Protein AF-B5T1M1-F1 (afdb_monomer_lite)

Sequence (189 aa):
TGLGPEKTSFFQALGITTKISRGTIEILSDVGLIKTGDKVGASEATLLNMLNISPFSYGLIIQQVYDNGSVYSPEVLDITEAALQARFLEGVRNIASVCLEIGYPTLASVPHSIINGYKRVLAVAVETDYSFPLADKVKEFLADPSAFAAAAAPVAAAETAAAPAAKEEVKEESEESDDDIGFGLFDGD

InterPro domains:
  IPR040637 Large ribosomal subunit protein uL10-like, insertion domain [PF17777] (2-53)
  IPR043164 Large ribosomal subunit protein uL10-like, insertion domain superfamily [G3DSA:3.90.105.20] (1-57)
  IPR050323 Universal ribosomal protein uL10 [PTHR45699] (1-187)

Structure (mmCIF, N/CA/C/O backbone):
data_AF-B5T1M1-F1
#
_entry.id   AF-B5T1M1-F1
#
loop_
_atom_site.group_PDB
_atom_site.id
_atom_site.type_symbol
_atom_site.label_atom_id
_atom_site.label_alt_id
_atom_site.label_comp_id
_atom_site.label_asym_id
_atom_site.label_entity_id
_atom_site.label_seq_id
_atom_site.pdbx_PDB_ins_code
_atom_site.Cartn_x
_atom_site.Cartn_y
_atom_site.Cartn_z
_atom_site.occupancy
_atom_site.B_iso_or_equiv
_atom_site.auth_seq_id
_atom_site.auth_comp_id
_atom_site.auth_asym_id
_atom_site.auth_atom_id
_atom_site.pdbx_PDB_model_num
ATOM 1 N N . THR A 1 1 ? -3.291 3.635 35.224 1.00 68.94 1 THR A N 1
ATOM 2 C CA . THR A 1 1 ? -4.767 3.577 35.117 1.00 68.94 1 THR A CA 1
ATOM 3 C C . THR A 1 1 ? -5.475 4.586 36.017 1.00 68.94 1 THR A C 1
ATOM 5 O O . THR A 1 1 ? -6.628 4.878 35.751 1.00 68.94 1 THR A O 1
ATOM 8 N N . GLY A 1 2 ? -4.839 5.120 37.076 1.00 76.69 2 GLY A N 1
ATOM 9 C CA . GLY A 1 2 ? -5.469 6.106 37.975 1.00 76.69 2 GLY A CA 1
ATOM 10 C C . GLY A 1 2 ? -6.586 5.538 38.862 1.00 76.69 2 GLY A C 1
ATOM 11 O O . GLY A 1 2 ? -7.167 6.266 39.659 1.00 76.69 2 GLY A O 1
ATOM 12 N N . LEU A 1 3 ? -6.869 4.238 38.743 1.00 82.25 3 LEU A N 1
ATOM 13 C CA . LEU A 1 3 ? -7.879 3.533 39.519 1.00 82.25 3 LEU A CA 1
ATOM 14 C C . LEU A 1 3 ? -7.290 3.070 40.856 1.00 82.25 3 LEU A C 1
ATOM 16 O O . LEU A 1 3 ? -6.131 2.643 40.926 1.00 82.25 3 LEU A O 1
ATOM 20 N N . GLY A 1 4 ? -8.109 3.152 41.907 1.00 82.50 4 GLY A N 1
ATOM 21 C CA . GLY A 1 4 ? -7.779 2.651 43.240 1.00 82.50 4 GLY A CA 1
ATOM 22 C C . GLY A 1 4 ? -7.706 1.115 43.303 1.00 82.50 4 GLY A C 1
ATOM 23 O O . GLY A 1 4 ? -8.157 0.427 42.384 1.00 82.50 4 GLY A O 1
ATOM 24 N N . PRO A 1 5 ? -7.164 0.547 44.394 1.00 80.94 5 PRO A N 1
ATOM 25 C CA . PRO A 1 5 ? -6.836 -0.880 44.500 1.00 80.94 5 PRO A CA 1
ATOM 26 C C . PRO A 1 5 ? -8.054 -1.822 44.554 1.00 80.94 5 PRO A C 1
ATOM 28 O O . PRO A 1 5 ? -7.901 -3.029 44.357 1.00 80.94 5 PRO A O 1
ATOM 31 N N . GLU A 1 6 ? -9.259 -1.288 44.773 1.00 82.00 6 GLU A N 1
ATOM 32 C CA . GLU A 1 6 ? -10.511 -2.043 44.943 1.00 82.00 6 GLU A CA 1
ATOM 33 C C . GLU A 1 6 ? -10.880 -2.916 43.737 1.00 82.00 6 GLU A C 1
ATOM 35 O O . GLU A 1 6 ? -11.542 -3.939 43.891 1.00 82.00 6 GLU A O 1
ATOM 40 N N . LYS A 1 7 ? -10.440 -2.537 42.531 1.00 78.69 7 LYS A N 1
ATOM 41 C CA . LYS A 1 7 ? -10.814 -3.212 41.277 1.00 78.69 7 LYS A CA 1
ATOM 42 C C . LYS A 1 7 ? -9.690 -4.048 40.659 1.00 78.69 7 LYS A C 1
ATOM 44 O O . LYS A 1 7 ? -9.789 -4.440 39.501 1.00 78.69 7 LYS A O 1
ATOM 49 N N . THR A 1 8 ? -8.627 -4.352 41.406 1.00 83.19 8 THR A N 1
ATOM 50 C CA . THR A 1 8 ? -7.491 -5.164 40.912 1.00 83.19 8 THR A CA 1
ATOM 51 C C . THR A 1 8 ? -7.884 -6.581 40.492 1.00 83.19 8 THR A C 1
ATOM 53 O O . THR A 1 8 ? -7.343 -7.100 39.517 1.00 83.19 8 THR A O 1
ATOM 56 N N . SER A 1 9 ? -8.878 -7.178 41.155 1.00 83.81 9 SER A N 1
ATOM 57 C CA . SER A 1 9 ? -9.432 -8.493 40.801 1.00 83.81 9 SER A CA 1
ATOM 58 C C . SER A 1 9 ? -10.024 -8.534 39.387 1.00 83.81 9 SER A C 1
ATOM 60 O O . SER A 1 9 ? -9.985 -9.573 38.733 1.00 83.81 9 SER A O 1
ATOM 62 N N . PHE A 1 10 ? -10.518 -7.400 38.880 1.00 82.06 10 PHE A N 1
ATOM 63 C CA . PHE A 1 10 ? -11.114 -7.296 37.548 1.00 82.06 10 PHE A CA 1
ATOM 64 C C . PHE A 1 10 ? -10.068 -7.391 36.429 1.00 82.06 10 PHE A C 1
ATOM 66 O O . PHE A 1 10 ? -10.294 -8.055 35.422 1.00 82.06 10 PHE A O 1
ATOM 73 N N . PHE A 1 11 ? -8.893 -6.789 36.635 1.00 85.94 11 PHE A N 1
ATOM 74 C CA . PHE A 1 11 ? -7.767 -6.883 35.699 1.00 85.94 11 PHE A CA 1
ATOM 75 C C . PHE A 1 11 ? -7.167 -8.296 35.680 1.00 85.94 11 PHE A C 1
ATOM 77 O O . PHE A 1 11 ? -6.840 -8.816 34.615 1.00 85.94 11 PHE A O 1
ATOM 84 N N . GLN A 1 12 ? -7.097 -8.949 36.844 1.00 84.19 12 GLN A N 1
ATOM 85 C CA . GLN A 1 12 ? -6.616 -10.329 36.962 1.00 84.19 12 GLN A CA 1
ATOM 86 C C . GLN A 1 12 ? -7.565 -11.341 36.306 1.00 84.19 12 GLN A C 1
ATOM 88 O O . GLN A 1 12 ? -7.097 -12.274 35.659 1.00 84.19 12 GLN A O 1
ATOM 93 N N . ALA A 1 13 ? -8.884 -11.142 36.418 1.00 83.50 13 ALA A N 1
ATOM 94 C CA . ALA A 1 13 ? -9.885 -12.000 35.775 1.00 83.50 13 ALA A CA 1
ATOM 95 C C . ALA A 1 13 ? -9.786 -11.994 34.238 1.00 83.50 13 ALA A C 1
ATOM 97 O O . ALA A 1 13 ? -10.149 -12.975 33.596 1.00 83.50 13 ALA A O 1
ATOM 98 N N . LEU A 1 14 ? -9.268 -10.907 33.661 1.00 82.56 14 LEU A N 1
ATOM 99 C CA . LEU A 1 14 ? -9.027 -10.746 32.226 1.00 82.56 14 LEU A CA 1
ATOM 100 C C . LEU A 1 14 ? -7.595 -11.132 31.811 1.00 82.56 14 LEU A C 1
ATOM 102 O O . LEU A 1 14 ? -7.193 -10.888 30.679 1.00 82.56 14 LEU A O 1
ATOM 106 N N . GLY A 1 15 ? -6.806 -11.718 32.720 1.00 83.06 15 GLY A N 1
ATOM 107 C CA . GLY A 1 15 ? -5.438 -12.157 32.434 1.00 83.06 15 GLY A CA 1
ATOM 108 C C . GLY A 1 15 ? -4.423 -11.019 32.269 1.00 83.06 15 GLY A C 1
ATOM 109 O O . GLY A 1 15 ? -3.317 -11.259 31.789 1.00 83.06 15 GLY A O 1
ATOM 110 N N . ILE A 1 16 ? -4.762 -9.789 32.671 1.00 87.25 16 ILE A N 1
ATOM 111 C CA . ILE A 1 16 ? -3.865 -8.633 32.585 1.00 87.25 16 ILE A CA 1
ATOM 112 C C . ILE A 1 16 ? -2.985 -8.596 33.836 1.00 87.25 16 ILE A C 1
ATOM 114 O O . ILE A 1 16 ? -3.468 -8.462 34.963 1.00 87.25 16 ILE A O 1
ATOM 118 N N . THR A 1 17 ? -1.669 -8.675 33.655 1.00 87.50 17 THR A N 1
ATOM 119 C CA . THR A 1 17 ? -0.710 -8.589 34.761 1.00 87.50 17 THR A CA 1
ATOM 120 C C . THR A 1 17 ? -0.573 -7.149 35.253 1.00 87.50 17 THR A C 1
ATOM 122 O O . THR A 1 17 ? 0.064 -6.307 34.615 1.00 87.50 17 THR A O 1
ATOM 125 N N . THR A 1 18 ? -1.156 -6.865 36.418 1.00 87.38 18 THR A N 1
ATOM 126 C CA . THR A 1 18 ? -1.113 -5.545 37.064 1.00 87.38 18 THR A CA 1
ATOM 127 C C . THR A 1 18 ? -0.411 -5.587 38.417 1.00 87.38 18 THR A C 1
ATOM 129 O O . THR A 1 18 ? -0.552 -6.562 39.156 1.00 87.38 18 THR A O 1
ATOM 132 N N . LYS A 1 19 ? 0.274 -4.503 38.788 1.00 87.56 19 LYS A N 1
ATOM 133 C CA . LYS A 1 19 ? 0.890 -4.304 40.106 1.00 87.56 19 LYS A CA 1
ATOM 134 C C . LYS A 1 19 ? 0.354 -3.025 40.747 1.00 87.56 19 LYS A C 1
ATOM 136 O O . LYS A 1 19 ? 0.122 -2.031 40.066 1.00 87.56 19 LYS A O 1
ATOM 141 N N . ILE A 1 20 ? 0.149 -3.048 42.064 1.00 87.62 20 ILE A N 1
ATOM 142 C CA . ILE A 1 20 ? -0.217 -1.845 42.818 1.00 87.62 20 ILE A CA 1
ATOM 143 C C . ILE A 1 20 ? 1.068 -1.083 43.140 1.00 87.62 20 ILE A C 1
ATOM 145 O O . ILE A 1 20 ? 1.908 -1.569 43.901 1.00 87.62 20 ILE A O 1
ATOM 149 N N . SER A 1 21 ? 1.193 0.121 42.593 1.00 86.25 21 SER A N 1
ATOM 150 C CA . SER A 1 21 ? 2.286 1.049 42.875 1.00 86.25 21 SER A CA 1
ATOM 151 C C . SER A 1 21 ? 1.699 2.327 43.459 1.00 86.25 21 SER A C 1
ATOM 153 O O . SER A 1 21 ? 0.790 2.930 42.887 1.00 86.25 21 SER A O 1
ATOM 155 N N . ARG A 1 22 ? 2.201 2.743 44.629 1.00 84.81 22 ARG A N 1
ATOM 156 C CA . ARG A 1 22 ? 1.822 4.010 45.291 1.00 84.81 22 ARG A CA 1
ATOM 157 C C . ARG A 1 22 ? 0.299 4.229 45.413 1.00 84.81 22 ARG A C 1
ATOM 159 O O . ARG A 1 22 ? -0.181 5.346 45.273 1.00 84.81 22 ARG A O 1
ATOM 166 N N . GLY A 1 23 ? -0.463 3.161 45.660 1.00 84.25 23 GLY A N 1
ATOM 167 C CA . GLY A 1 23 ? -1.922 3.225 45.830 1.00 84.25 23 GLY A CA 1
ATOM 168 C C . GLY A 1 23 ? -2.740 3.266 44.532 1.00 84.25 23 GLY A C 1
ATOM 169 O O . GLY A 1 23 ? -3.961 3.364 44.603 1.00 84.25 23 GLY A O 1
ATOM 170 N N . THR A 1 24 ? -2.103 3.138 43.364 1.00 84.88 24 THR A N 1
ATOM 171 C CA . THR A 1 24 ? -2.774 3.067 42.054 1.00 84.88 24 THR A CA 1
ATOM 172 C C . THR A 1 24 ? -2.397 1.795 41.295 1.00 84.88 24 THR A C 1
ATOM 174 O O . THR A 1 24 ? -1.347 1.200 41.543 1.00 8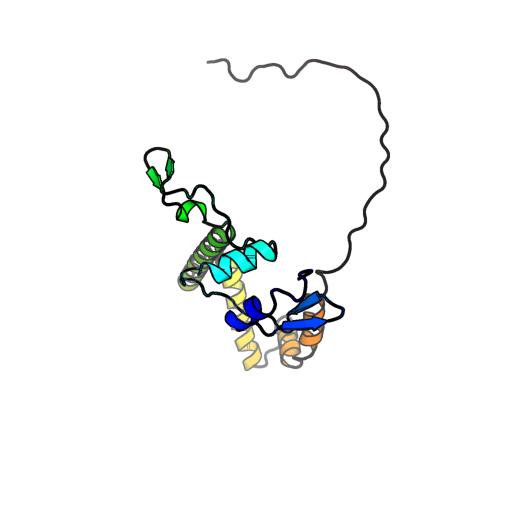4.88 24 THR A O 1
ATOM 177 N N . ILE A 1 25 ? -3.266 1.351 40.383 1.00 86.62 25 ILE A N 1
ATOM 178 C CA . ILE A 1 25 ? -3.020 0.155 39.563 1.00 86.62 25 ILE A CA 1
ATOM 179 C C . ILE A 1 25 ? -2.155 0.518 38.342 1.00 86.62 25 ILE A C 1
ATOM 181 O O . ILE A 1 25 ? -2.554 1.327 37.493 1.00 86.62 25 ILE A O 1
ATOM 185 N N . GLU A 1 26 ? -1.000 -0.128 38.213 1.00 86.50 26 GLU A N 1
ATOM 186 C CA . GLU A 1 26 ? -0.114 -0.050 37.049 1.00 86.50 26 GLU A CA 1
ATOM 187 C C . GLU A 1 26 ? -0.145 -1.368 36.264 1.00 86.50 26 GLU A C 1
ATOM 189 O O . GLU A 1 26 ? -0.104 -2.457 36.841 1.00 86.50 26 GLU A O 1
ATOM 194 N N . ILE A 1 27 ? -0.242 -1.268 34.937 1.00 87.12 27 ILE A N 1
ATOM 195 C CA . ILE A 1 27 ? -0.166 -2.412 34.019 1.00 87.12 27 ILE A CA 1
ATOM 196 C C . ILE A 1 27 ? 1.319 -2.651 33.724 1.00 87.12 27 ILE A C 1
ATOM 198 O O . ILE A 1 27 ? 2.029 -1.705 33.397 1.00 87.12 27 ILE A O 1
ATOM 202 N N . LEU A 1 28 ? 1.796 -3.889 33.892 1.00 87.50 28 LEU A N 1
ATOM 203 C CA . LEU A 1 28 ? 3.225 -4.220 33.775 1.00 87.50 28 LEU A CA 1
ATOM 204 C C . LEU A 1 28 ? 3.689 -4.409 32.326 1.00 87.50 28 LEU A C 1
ATOM 206 O O . LEU A 1 28 ? 4.849 -4.151 32.019 1.00 87.50 28 LEU A O 1
ATOM 210 N N . SER A 1 29 ? 2.803 -4.896 31.462 1.00 86.69 29 SER A N 1
ATOM 211 C CA . SER A 1 29 ? 3.102 -5.218 30.068 1.00 86.69 29 SER A CA 1
ATOM 212 C C . SER A 1 29 ? 1.874 -5.015 29.195 1.00 86.69 29 SER A C 1
ATOM 214 O O . SER A 1 29 ? 0.747 -5.220 29.654 1.00 86.69 29 SER A O 1
ATOM 216 N N . ASP A 1 30 ? 2.100 -4.686 27.928 1.00 86.81 30 ASP A N 1
ATOM 217 C CA . ASP A 1 30 ? 1.035 -4.573 26.937 1.00 86.81 30 ASP A CA 1
ATOM 218 C C . ASP A 1 30 ? 0.437 -5.952 26.630 1.00 86.81 30 ASP A C 1
ATOM 220 O O . ASP A 1 30 ? 1.155 -6.927 26.399 1.00 86.81 30 ASP A O 1
ATOM 224 N N . VAL A 1 31 ? -0.895 -6.036 26.642 1.00 84.31 31 VAL A N 1
ATOM 225 C CA . VAL A 1 31 ? -1.649 -7.267 26.376 1.00 84.31 31 VAL A CA 1
ATOM 226 C C . VAL A 1 31 ? -2.731 -6.971 25.343 1.00 84.31 31 VAL A C 1
ATOM 228 O O . VAL A 1 31 ? -3.517 -6.037 25.504 1.00 84.31 31 VAL A O 1
ATOM 231 N N . GLY A 1 32 ? -2.792 -7.784 24.287 1.00 86.00 32 GLY A N 1
ATOM 232 C CA . GLY A 1 32 ? -3.888 -7.745 23.322 1.00 86.00 32 GLY A CA 1
ATOM 233 C C . GLY A 1 32 ? -5.157 -8.335 23.933 1.00 86.00 32 GLY A C 1
ATOM 234 O O . GLY A 1 32 ? -5.234 -9.547 24.109 1.00 86.00 32 GLY A O 1
ATOM 235 N N . LEU A 1 33 ? -6.128 -7.476 24.259 1.00 82.62 33 LEU A N 1
ATOM 236 C CA . LEU A 1 33 ? -7.395 -7.866 24.893 1.00 82.62 33 LEU A CA 1
ATOM 237 C C . LEU A 1 33 ? -8.274 -8.741 23.989 1.00 82.62 33 LEU A C 1
ATOM 239 O O . LEU A 1 33 ? -8.805 -9.745 24.443 1.00 82.62 33 LEU A O 1
ATOM 243 N N . ILE A 1 34 ? -8.413 -8.362 22.717 1.00 86.31 34 ILE A N 1
ATOM 244 C CA . ILE A 1 34 ? -9.249 -9.051 21.724 1.00 86.31 34 ILE A CA 1
ATOM 245 C C . ILE A 1 34 ? -8.546 -9.068 20.367 1.00 86.31 34 ILE A C 1
ATOM 247 O O . ILE A 1 34 ? -7.743 -8.177 20.068 1.00 86.31 34 ILE A O 1
ATOM 251 N N . LYS A 1 35 ? -8.852 -10.066 19.532 1.00 88.00 35 LYS A N 1
ATOM 252 C CA . LYS A 1 35 ? -8.408 -10.115 18.133 1.00 88.00 35 LYS A CA 1
ATOM 253 C C . LYS A 1 35 ? -9.526 -9.674 17.196 1.00 88.00 35 LYS A C 1
ATOM 255 O O . LYS A 1 35 ? -10.702 -9.638 17.555 1.00 88.00 35 LYS A O 1
ATOM 260 N N . THR A 1 36 ? -9.152 -9.345 15.966 1.00 87.25 36 THR A N 1
ATOM 261 C CA . THR A 1 36 ? -10.112 -9.047 14.905 1.00 87.25 36 THR A CA 1
ATOM 262 C C . THR A 1 36 ? -11.019 -10.256 14.658 1.00 87.25 36 THR A C 1
ATOM 264 O O . THR A 1 36 ? -10.547 -11.343 14.337 1.00 87.25 36 THR A O 1
ATOM 267 N N . GLY A 1 37 ? -12.330 -10.061 14.820 1.00 86.81 37 GLY A N 1
ATOM 268 C CA . GLY A 1 37 ? -13.352 -11.100 14.636 1.00 86.81 37 GLY A CA 1
ATOM 269 C C . GLY A 1 37 ? -13.892 -11.719 15.930 1.00 86.81 37 GLY A C 1
ATOM 270 O O . GLY A 1 37 ? -14.947 -12.354 15.890 1.00 86.81 37 GLY A O 1
ATOM 271 N N . ASP A 1 38 ? -13.243 -11.487 17.073 1.00 88.50 38 ASP A N 1
ATOM 272 C CA . ASP A 1 38 ? -13.750 -11.948 18.365 1.00 88.50 38 ASP A CA 1
ATOM 273 C C . ASP A 1 38 ? -14.872 -11.032 18.876 1.00 88.50 38 ASP A C 1
ATOM 275 O O . ASP A 1 38 ? -14.858 -9.811 18.693 1.00 88.50 38 ASP A O 1
ATOM 279 N N . LYS A 1 39 ? -15.879 -11.626 19.526 1.00 87.94 39 LYS A N 1
ATOM 280 C CA . LYS A 1 39 ? -16.979 -10.867 20.133 1.00 87.94 39 LYS A CA 1
ATOM 281 C C . LYS A 1 39 ? -16.509 -10.242 21.440 1.00 87.94 39 LYS A C 1
ATOM 283 O O . LYS A 1 39 ? -16.032 -10.952 22.317 1.00 87.94 39 LYS A O 1
ATOM 288 N N . VAL A 1 40 ? -16.730 -8.939 21.583 1.00 88.94 40 VAL A N 1
ATOM 289 C CA . VAL A 1 40 ? -16.347 -8.189 22.785 1.00 88.94 40 VAL A CA 1
ATOM 290 C C . VAL A 1 40 ? -17.188 -8.633 23.984 1.00 88.94 40 VAL A C 1
ATOM 292 O O . VAL A 1 40 ? -18.421 -8.567 23.946 1.00 88.94 40 VAL A O 1
ATOM 295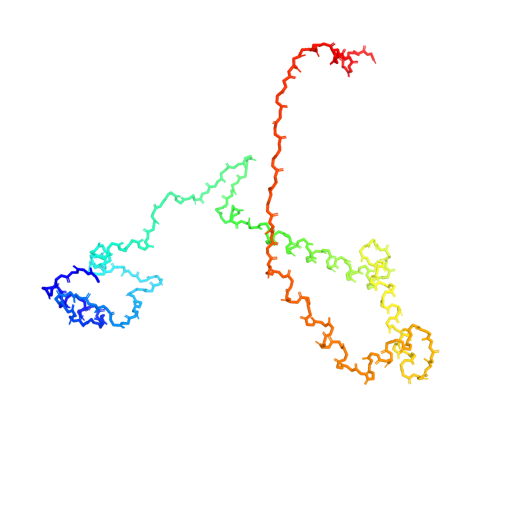 N N . GLY A 1 41 ? -16.526 -9.067 25.058 1.00 88.88 41 GLY A N 1
ATOM 296 C CA . GLY A 1 41 ? -17.175 -9.397 26.323 1.00 88.88 41 GLY A CA 1
ATOM 297 C C . GLY A 1 41 ? -17.609 -8.151 27.105 1.00 88.88 41 GLY A C 1
ATOM 298 O O . GLY A 1 41 ? -17.003 -7.083 27.015 1.00 88.88 41 GLY A O 1
ATOM 299 N N . ALA A 1 42 ? -18.642 -8.277 27.945 1.00 88.56 42 ALA A N 1
ATOM 300 C CA . ALA A 1 42 ? -19.115 -7.166 28.782 1.00 88.56 42 ALA A CA 1
ATOM 301 C C . ALA A 1 42 ? -18.042 -6.659 29.772 1.00 88.56 42 ALA A C 1
ATOM 303 O O . ALA A 1 42 ? -17.972 -5.463 30.062 1.00 88.56 42 ALA A O 1
ATOM 304 N N . SER A 1 43 ? -17.185 -7.553 30.277 1.00 86.94 43 SER A N 1
ATOM 305 C CA . SER A 1 43 ? -16.072 -7.224 31.176 1.00 86.94 43 SER A CA 1
ATOM 306 C C . SER A 1 43 ? -14.950 -6.445 30.478 1.00 86.94 43 SER A C 1
ATOM 308 O O . SER A 1 43 ? -14.411 -5.498 31.044 1.00 86.94 43 SER A O 1
ATOM 310 N N . GLU A 1 44 ? -14.638 -6.787 29.230 1.00 86.88 44 GLU A N 1
ATOM 311 C CA . GLU A 1 44 ? -13.621 -6.105 28.419 1.00 86.88 44 GLU A CA 1
ATOM 312 C C . GLU A 1 44 ? -14.082 -4.700 28.017 1.00 86.88 44 GLU A C 1
ATOM 314 O O . GLU A 1 44 ? -13.341 -3.731 28.175 1.00 86.88 44 GLU A O 1
ATOM 319 N N . ALA A 1 45 ? -15.336 -4.566 27.568 1.00 88.25 45 ALA A N 1
ATOM 320 C CA . ALA A 1 45 ? -15.912 -3.278 27.187 1.00 88.25 45 ALA A CA 1
ATOM 321 C C . ALA A 1 45 ? -15.977 -2.303 28.373 1.00 88.25 45 ALA A C 1
ATOM 323 O O . ALA A 1 45 ? -15.639 -1.126 28.249 1.00 88.25 45 ALA A O 1
ATOM 324 N N . THR A 1 46 ? -16.385 -2.792 29.546 1.00 87.69 46 THR A N 1
ATOM 325 C CA . THR A 1 46 ? -16.436 -1.968 30.762 1.00 87.69 46 THR A CA 1
ATOM 326 C C . THR A 1 46 ? -15.043 -1.562 31.241 1.00 87.69 46 THR A C 1
ATOM 328 O O . THR A 1 46 ? -14.878 -0.420 31.664 1.00 87.69 46 THR A O 1
ATOM 331 N N . LEU A 1 47 ? -14.033 -2.432 31.118 1.00 86.50 47 LEU A N 1
ATOM 332 C CA . LEU A 1 47 ? -12.637 -2.087 31.405 1.00 86.50 47 LEU A CA 1
ATOM 333 C C . LEU A 1 47 ? -12.119 -0.988 30.471 1.00 86.50 47 LEU A C 1
ATOM 335 O O . LEU A 1 47 ? -11.573 0.005 30.948 1.00 86.50 47 LEU A O 1
ATOM 339 N N . LEU A 1 48 ? -12.321 -1.138 29.160 1.00 87.94 48 LEU A N 1
ATOM 340 C CA . LEU A 1 48 ? -11.902 -0.154 28.158 1.00 87.94 48 LEU A CA 1
ATOM 341 C C . LEU A 1 48 ? -12.567 1.210 28.390 1.00 87.94 48 LEU A C 1
ATOM 343 O O . LEU A 1 48 ? -11.882 2.233 28.388 1.00 87.94 48 LEU A O 1
ATOM 347 N N . ASN A 1 49 ? -13.860 1.220 28.733 1.00 88.38 49 ASN A N 1
ATOM 348 C CA . ASN A 1 49 ? -14.578 2.435 29.121 1.00 88.38 49 ASN A CA 1
ATOM 349 C C . ASN A 1 49 ? -14.003 3.077 30.395 1.00 88.38 49 ASN A C 1
ATOM 351 O O . ASN A 1 49 ? -13.831 4.291 30.436 1.00 88.38 49 ASN A O 1
ATOM 355 N N . MET A 1 50 ? -13.662 2.291 31.427 1.00 85.81 50 MET A N 1
ATOM 356 C CA . MET A 1 50 ? -13.049 2.822 32.660 1.00 85.81 50 MET A CA 1
ATOM 357 C C . MET A 1 50 ? -11.644 3.390 32.431 1.00 85.81 50 MET A C 1
ATOM 359 O O . MET A 1 50 ? -11.221 4.287 33.156 1.00 85.81 50 MET A O 1
ATOM 363 N N . LEU A 1 51 ? -10.920 2.871 31.440 1.00 87.00 51 LEU A N 1
ATOM 364 C CA . LEU A 1 51 ? -9.615 3.385 31.028 1.00 87.00 51 LEU A CA 1
ATOM 365 C C . LEU A 1 51 ? -9.716 4.557 30.037 1.00 87.00 51 LEU A C 1
ATOM 367 O O . LEU A 1 51 ? -8.681 5.097 29.656 1.00 87.00 51 LEU A O 1
ATOM 371 N N . ASN A 1 52 ? -10.931 4.969 29.653 1.00 87.25 52 ASN A N 1
ATOM 372 C CA . ASN A 1 52 ? -11.207 5.965 28.612 1.00 87.25 52 ASN A CA 1
ATOM 373 C C . ASN A 1 52 ? -10.578 5.614 27.250 1.00 87.25 52 ASN A C 1
ATOM 375 O O . ASN A 1 52 ? -10.155 6.495 26.505 1.00 87.25 52 ASN A O 1
ATOM 379 N N . ILE A 1 53 ? -10.509 4.322 26.923 1.00 89.31 53 ILE A N 1
ATOM 380 C CA . ILE A 1 53 ? -10.023 3.823 25.636 1.00 89.31 53 ILE A CA 1
ATOM 381 C C . ILE A 1 53 ? -11.238 3.389 24.817 1.00 89.31 53 ILE A C 1
ATOM 383 O O . ILE A 1 53 ? -11.892 2.400 25.137 1.00 89.31 53 ILE A O 1
ATOM 387 N N . SER A 1 54 ? -11.531 4.115 23.741 1.00 87.38 54 SER A N 1
ATOM 388 C CA . SER A 1 54 ? -12.603 3.806 22.789 1.00 87.38 54 SER A CA 1
ATOM 389 C C . SER A 1 54 ? -12.001 3.352 21.449 1.00 87.38 54 SER A C 1
ATOM 391 O O . SER A 1 54 ? -11.703 4.195 20.603 1.00 87.38 54 SER A O 1
ATOM 393 N N . PRO A 1 55 ? -11.777 2.041 21.238 1.00 86.31 55 PRO A N 1
ATOM 394 C CA . PRO A 1 55 ? -11.077 1.542 20.050 1.00 86.31 55 PRO A CA 1
ATOM 395 C C . PRO A 1 55 ? -11.956 1.46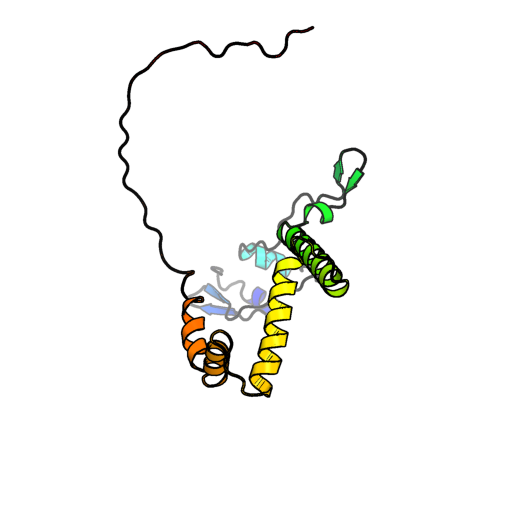5 18.793 1.00 86.31 55 PRO A C 1
ATOM 397 O O . PRO A 1 55 ? -11.432 1.315 17.694 1.00 86.31 55 PRO A O 1
ATOM 400 N N . PHE A 1 56 ? -13.281 1.553 18.940 1.00 84.94 56 PHE A N 1
ATOM 401 C CA . PHE A 1 56 ? -14.226 1.500 17.828 1.00 84.94 56 PHE A CA 1
ATOM 402 C C . PHE A 1 56 ? -14.865 2.866 17.613 1.00 84.94 56 PHE A C 1
ATOM 404 O O . PHE A 1 56 ? -15.473 3.422 18.529 1.00 84.94 56 PHE A O 1
ATOM 411 N N . SER A 1 57 ? -14.773 3.374 16.390 1.00 84.12 57 SER A N 1
ATOM 412 C CA . SER A 1 57 ? -15.604 4.467 15.906 1.00 84.12 57 SER A CA 1
ATOM 413 C C . SER A 1 57 ? -16.721 3.884 15.045 1.00 84.12 57 SER A C 1
ATOM 415 O O . SER A 1 57 ? -16.488 3.054 14.167 1.00 84.12 57 SER A O 1
ATOM 417 N N . TYR A 1 58 ? -17.953 4.303 15.317 1.00 86.69 58 TYR A N 1
ATOM 418 C CA . TYR A 1 58 ? -19.101 3.975 14.481 1.00 86.69 58 TYR A CA 1
ATOM 419 C C . TYR A 1 58 ? -19.493 5.216 13.691 1.00 86.69 58 TYR A C 1
ATOM 421 O O . TYR A 1 58 ? -19.536 6.322 14.229 1.00 86.69 58 TYR A O 1
ATOM 429 N N . GLY A 1 59 ? -19.783 5.015 12.414 1.00 88.19 59 GLY A N 1
ATOM 430 C CA . GLY A 1 59 ? -20.238 6.051 11.504 1.00 88.19 59 GLY A CA 1
ATOM 431 C C . GLY A 1 59 ? -21.214 5.472 10.492 1.00 88.19 59 GLY A C 1
ATOM 432 O O . GLY A 1 59 ? -21.534 4.281 10.516 1.00 88.19 59 GLY A O 1
ATOM 433 N N . LEU A 1 60 ? -21.695 6.324 9.596 1.00 87.62 60 LEU A N 1
ATOM 434 C CA . LEU A 1 60 ? -22.496 5.881 8.464 1.00 87.62 60 LEU A CA 1
ATOM 435 C C . LEU A 1 60 ? -21.572 5.212 7.447 1.00 87.62 60 LEU A C 1
ATOM 437 O O . LEU A 1 60 ? -20.696 5.861 6.881 1.00 87.62 60 LEU A O 1
ATOM 441 N N . ILE A 1 61 ? -21.772 3.915 7.229 1.00 84.50 61 ILE A N 1
ATOM 442 C CA . ILE A 1 61 ? -21.061 3.164 6.196 1.00 84.50 61 ILE A CA 1
ATOM 443 C C . ILE A 1 61 ? -21.909 3.221 4.927 1.00 84.50 61 ILE A C 1
ATOM 445 O O . ILE A 1 61 ? -23.073 2.813 4.928 1.00 84.50 61 ILE A O 1
ATOM 449 N N . ILE A 1 62 ? -21.328 3.744 3.850 1.00 86.50 62 ILE A N 1
ATOM 450 C CA . ILE A 1 62 ? -21.971 3.788 2.537 1.00 86.50 62 ILE A CA 1
ATOM 451 C C . ILE A 1 62 ? -22.080 2.351 2.020 1.00 86.50 62 ILE A C 1
ATOM 453 O O . ILE A 1 62 ? -21.094 1.621 2.029 1.00 86.50 62 ILE A O 1
ATOM 457 N N . GLN A 1 63 ? -23.269 1.931 1.582 1.00 87.31 63 GLN A N 1
ATOM 458 C CA . GLN A 1 63 ? -23.451 0.605 0.979 1.00 87.31 63 GLN A CA 1
ATOM 459 C C . GLN A 1 63 ? -23.278 0.640 -0.534 1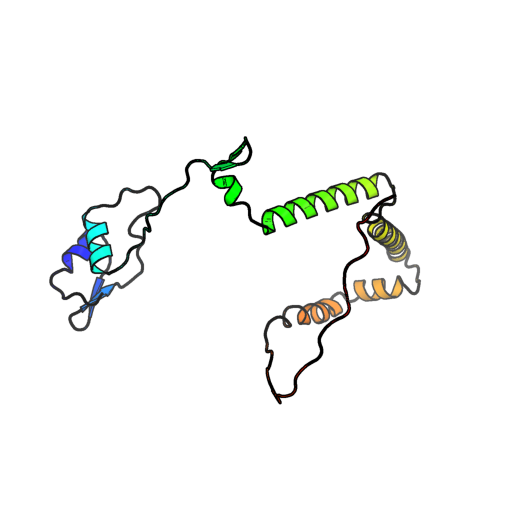.00 87.31 63 GLN A C 1
ATOM 461 O O . GLN A 1 63 ? -22.587 -0.207 -1.088 1.00 87.31 63 GLN A O 1
ATOM 466 N N . GLN A 1 64 ? -23.908 1.608 -1.198 1.00 89.00 64 GLN A N 1
ATOM 467 C CA . GLN A 1 64 ? -23.800 1.821 -2.636 1.00 89.00 64 GLN A CA 1
ATOM 468 C C . GLN A 1 64 ? -23.937 3.307 -2.945 1.00 89.00 64 GLN A C 1
ATOM 470 O O . GLN A 1 64 ? -24.656 4.028 -2.248 1.00 89.00 64 GLN A O 1
ATOM 475 N N . VAL A 1 65 ? -23.256 3.745 -3.999 1.00 89.25 65 VAL A N 1
ATOM 476 C CA . VAL A 1 65 ? -23.342 5.106 -4.527 1.00 89.25 65 VAL A CA 1
ATOM 477 C C . VAL A 1 65 ? -23.942 5.026 -5.918 1.00 89.25 65 VAL A C 1
ATOM 479 O O . VAL A 1 65 ? -23.465 4.268 -6.754 1.00 89.25 65 VAL A O 1
ATOM 482 N N . TYR A 1 66 ? -24.991 5.796 -6.172 1.00 92.06 66 TYR A N 1
ATOM 483 C CA . TYR A 1 66 ? -25.526 5.960 -7.517 1.00 92.06 66 TYR A CA 1
ATOM 484 C C . TYR A 1 66 ? -25.072 7.306 -8.062 1.00 92.06 66 TYR A C 1
ATOM 486 O O . TYR A 1 66 ? -25.336 8.334 -7.440 1.00 92.06 66 TYR A O 1
ATOM 494 N N . ASP A 1 67 ? -24.418 7.292 -9.218 1.00 92.50 67 ASP A N 1
ATOM 495 C CA . ASP A 1 67 ? -24.030 8.509 -9.919 1.00 92.50 67 ASP A CA 1
ATOM 496 C C . ASP A 1 67 ? -24.131 8.323 -11.441 1.00 92.50 67 ASP A C 1
ATOM 498 O O . ASP A 1 67 ? -23.703 7.308 -11.993 1.00 92.50 67 ASP A O 1
ATOM 502 N N . ASN A 1 68 ? -24.748 9.300 -12.115 1.00 90.50 68 ASN A N 1
ATOM 503 C CA . ASN A 1 68 ? -24.922 9.367 -13.573 1.00 90.50 68 ASN A CA 1
ATOM 504 C C . ASN A 1 68 ? -25.365 8.050 -14.257 1.00 90.50 68 ASN A C 1
ATOM 506 O O . ASN A 1 68 ? -24.841 7.669 -15.302 1.00 90.50 68 ASN A O 1
ATOM 510 N N . GLY A 1 69 ? -26.337 7.331 -13.683 1.00 92.81 69 GLY A N 1
ATOM 511 C CA . GLY A 1 69 ? -26.851 6.084 -14.276 1.00 92.81 69 GLY A CA 1
ATOM 512 C C . GLY A 1 69 ? -26.063 4.825 -13.918 1.00 92.81 69 GLY A C 1
ATOM 513 O O . GLY A 1 69 ? -26.473 3.731 -14.302 1.00 92.81 69 GLY A O 1
ATOM 514 N N . SER A 1 70 ? -24.969 4.959 -13.167 1.00 91.94 70 SER A N 1
ATOM 515 C CA . SER A 1 70 ? -24.118 3.852 -12.731 1.00 91.94 70 SER A CA 1
ATOM 516 C C . SER A 1 70 ? -24.177 3.673 -11.216 1.00 91.94 70 SER A C 1
ATOM 518 O O . SER A 1 70 ? -24.333 4.632 -10.461 1.00 91.94 70 SER A O 1
ATOM 520 N N . VAL A 1 71 ? -24.059 2.423 -10.771 1.00 91.88 71 VAL A N 1
ATOM 521 C CA . VAL A 1 71 ? -24.016 2.052 -9.353 1.00 91.88 71 VAL A CA 1
ATOM 522 C C . VAL A 1 71 ? -22.593 1.631 -9.008 1.00 91.88 71 VAL A C 1
ATOM 524 O O . VAL A 1 71 ? -22.069 0.679 -9.585 1.00 91.88 71 VAL A O 1
ATOM 527 N N . TYR A 1 72 ? -21.988 2.328 -8.054 1.00 89.31 72 TYR A N 1
ATOM 528 C CA . TYR A 1 72 ? -20.640 2.090 -7.563 1.00 89.31 72 TYR A CA 1
ATOM 529 C C . TYR A 1 72 ? -20.676 1.428 -6.187 1.00 89.31 72 TYR A C 1
ATOM 531 O O . TYR A 1 72 ? -21.466 1.798 -5.308 1.00 89.31 72 TYR A O 1
ATOM 539 N N . SER A 1 73 ? -19.795 0.449 -5.994 1.00 89.25 73 SER A N 1
ATOM 540 C CA . SER A 1 73 ? -19.486 -0.074 -4.669 1.00 89.25 73 SER A CA 1
ATOM 541 C C . SER A 1 73 ? -18.575 0.907 -3.911 1.00 89.25 73 SER A C 1
ATOM 543 O O . SER A 1 73 ? -17.849 1.680 -4.542 1.00 89.25 73 SER A O 1
ATOM 545 N N . PRO A 1 74 ? -18.569 0.875 -2.566 1.00 87.31 74 PRO A N 1
ATOM 546 C CA . PRO A 1 74 ? -17.727 1.752 -1.748 1.00 87.31 74 PRO A CA 1
ATOM 547 C C . PRO A 1 74 ? -16.233 1.606 -2.061 1.00 87.31 74 PRO A C 1
ATOM 549 O O . PRO A 1 74 ? -15.505 2.587 -2.036 1.00 87.31 74 PRO A O 1
ATOM 552 N N . GLU A 1 75 ? -15.799 0.407 -2.458 1.00 85.69 75 GLU A N 1
ATOM 553 C CA . GLU A 1 75 ? -14.405 0.105 -2.811 1.00 85.69 75 GLU A CA 1
ATOM 554 C C . GLU A 1 75 ? -13.872 0.952 -3.975 1.00 85.69 75 GLU A C 1
ATOM 556 O O . GLU A 1 75 ? -12.675 1.219 -4.051 1.00 85.69 75 GLU A O 1
ATOM 561 N N . VAL A 1 76 ? -14.743 1.396 -4.889 1.00 84.81 76 VAL A N 1
ATOM 562 C CA . VAL A 1 76 ? -14.340 2.264 -6.008 1.00 84.81 76 VAL A CA 1
ATOM 563 C C . VAL A 1 76 ? -13.948 3.657 -5.508 1.00 84.81 76 VAL A C 1
ATOM 565 O O . VAL A 1 76 ? -13.100 4.308 -6.115 1.00 84.81 76 VAL A O 1
ATOM 568 N N . LEU A 1 77 ? -14.526 4.111 -4.393 1.00 82.69 77 LEU A N 1
ATOM 569 C CA . LEU A 1 77 ? -14.167 5.389 -3.779 1.00 82.69 77 LEU A CA 1
ATOM 570 C C . LEU A 1 77 ? -12.821 5.304 -3.041 1.00 82.69 77 LEU A C 1
ATOM 572 O O . LEU A 1 77 ? -12.142 6.319 -2.915 1.00 82.69 77 LEU A O 1
ATOM 576 N N . ASP A 1 78 ? -12.407 4.108 -2.617 1.00 84.25 78 ASP A N 1
ATOM 577 C CA . ASP A 1 78 ? -11.144 3.871 -1.904 1.00 84.25 78 ASP A CA 1
ATOM 578 C C . ASP A 1 78 ? -9.929 3.713 -2.846 1.00 84.25 78 ASP A C 1
ATOM 580 O O . ASP A 1 78 ? -8.827 3.351 -2.418 1.00 84.25 78 ASP A O 1
ATOM 584 N N . ILE A 1 79 ? -10.090 3.983 -4.147 1.00 87.06 79 ILE A N 1
ATOM 585 C CA . ILE A 1 79 ? -8.982 3.938 -5.105 1.00 87.06 79 ILE A CA 1
ATOM 586 C C . ILE A 1 79 ? -8.017 5.095 -4.823 1.00 87.06 79 ILE A C 1
ATOM 588 O O . ILE A 1 79 ? -8.349 6.270 -4.955 1.00 87.06 79 ILE A O 1
ATOM 592 N N . THR A 1 80 ? -6.775 4.750 -4.484 1.00 91.19 80 THR A N 1
ATOM 593 C CA . THR A 1 80 ? -5.714 5.733 -4.241 1.00 91.19 80 THR A CA 1
ATOM 594 C C . THR A 1 80 ? -5.043 6.177 -5.540 1.00 91.19 80 THR A C 1
ATOM 596 O O . THR A 1 80 ? -4.849 5.388 -6.469 1.00 91.19 80 THR A O 1
ATOM 599 N N . GLU A 1 81 ? -4.598 7.434 -5.590 1.00 90.06 81 GLU A N 1
ATOM 600 C CA . GLU A 1 81 ? -3.860 7.965 -6.743 1.00 90.06 81 GLU A CA 1
ATOM 601 C C . GLU A 1 81 ? -2.558 7.187 -7.000 1.00 90.06 81 GLU A C 1
ATOM 603 O O . GLU A 1 81 ? -2.204 6.910 -8.146 1.00 90.06 81 GLU A O 1
ATOM 608 N N . ALA A 1 82 ? -1.887 6.738 -5.935 1.00 91.62 82 ALA A N 1
ATOM 609 C CA . ALA A 1 82 ? -0.683 5.917 -6.034 1.00 91.62 82 ALA A CA 1
ATOM 610 C C . ALA A 1 82 ? -0.934 4.597 -6.785 1.00 91.62 82 ALA A C 1
ATOM 612 O O . ALA A 1 82 ? -0.105 4.181 -7.600 1.00 91.62 82 ALA A O 1
ATOM 613 N N . ALA A 1 83 ? -2.086 3.952 -6.562 1.00 90.06 83 ALA A N 1
ATOM 614 C CA . ALA A 1 83 ? -2.460 2.749 -7.300 1.00 90.06 83 ALA A CA 1
ATOM 615 C C . ALA A 1 83 ? -2.672 3.051 -8.793 1.00 90.06 83 ALA A C 1
ATOM 617 O O . ALA A 1 83 ? -2.239 2.271 -9.644 1.00 90.06 83 ALA A O 1
ATOM 618 N N . LEU A 1 84 ? -3.269 4.200 -9.121 1.00 91.31 84 LEU A N 1
ATOM 619 C CA . LEU A 1 84 ? -3.483 4.627 -10.503 1.00 91.31 84 LEU A CA 1
ATOM 620 C C . LEU A 1 84 ? -2.155 4.905 -11.222 1.00 91.31 84 LEU A C 1
ATOM 622 O O . LEU A 1 84 ? -1.930 4.411 -12.328 1.00 91.31 84 LEU A O 1
ATOM 626 N N . GLN A 1 85 ? -1.240 5.623 -10.567 1.00 93.44 85 GLN A N 1
ATOM 627 C CA . GLN A 1 85 ? 0.095 5.908 -11.097 1.00 93.44 85 GLN A CA 1
ATOM 628 C C . GLN A 1 85 ? 0.904 4.625 -11.313 1.00 9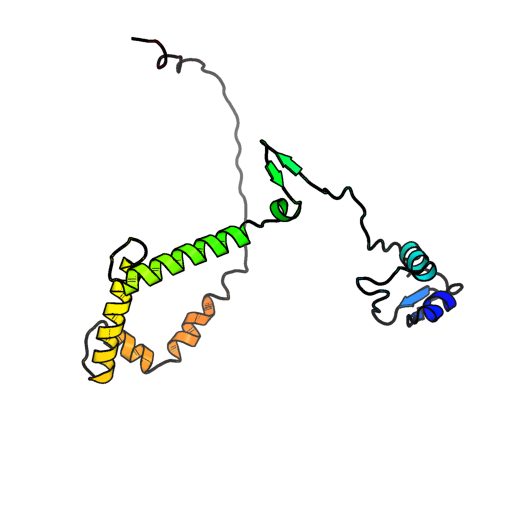3.44 85 GLN A C 1
ATOM 630 O O . GLN A 1 85 ? 1.524 4.456 -12.364 1.00 93.44 85 GLN A O 1
ATOM 635 N N . ALA A 1 86 ? 0.864 3.685 -10.363 1.00 94.38 86 ALA A N 1
ATOM 636 C CA . ALA A 1 86 ? 1.564 2.410 -10.490 1.00 94.38 86 ALA A CA 1
ATOM 637 C C . ALA A 1 86 ? 1.081 1.612 -11.711 1.00 94.38 86 ALA A C 1
ATOM 639 O O . ALA A 1 86 ? 1.900 1.137 -12.499 1.00 94.38 86 ALA A O 1
ATOM 640 N N . ARG A 1 87 ? -0.241 1.519 -11.911 1.00 93.81 87 ARG A N 1
ATOM 641 C CA . ARG A 1 87 ? -0.835 0.831 -13.070 1.00 93.81 87 ARG A CA 1
ATOM 642 C C . ARG A 1 87 ? -0.545 1.539 -14.386 1.00 93.81 87 ARG A C 1
ATOM 644 O O . ARG A 1 87 ? -0.271 0.880 -15.387 1.00 93.81 87 ARG A O 1
ATOM 651 N N . PHE A 1 88 ? -0.544 2.868 -14.387 1.00 94.38 88 PHE A N 1
ATOM 652 C CA . PHE A 1 88 ? -0.178 3.642 -15.568 1.00 94.38 88 PHE A CA 1
ATOM 653 C C . PHE A 1 88 ? 1.284 3.402 -15.970 1.00 94.38 88 PHE A C 1
ATOM 655 O O . PHE A 1 88 ? 1.572 3.091 -17.126 1.00 94.38 88 PHE A O 1
ATOM 662 N N . LEU A 1 89 ? 2.210 3.465 -15.008 1.00 92.69 89 LEU A N 1
ATOM 663 C CA . LEU A 1 89 ? 3.630 3.198 -15.245 1.00 92.69 89 LEU A CA 1
ATOM 664 C C . LEU A 1 89 ? 3.886 1.752 -15.683 1.00 92.69 89 LEU A C 1
ATOM 666 O O . LEU A 1 89 ? 4.739 1.517 -16.537 1.00 92.69 89 LEU A O 1
ATOM 670 N N . GLU A 1 90 ? 3.149 0.787 -15.134 1.00 94.69 90 GLU A N 1
ATOM 671 C CA . GLU A 1 90 ? 3.176 -0.607 -15.584 1.00 94.69 90 GLU A CA 1
ATOM 672 C C . GLU A 1 90 ? 2.772 -0.720 -17.063 1.00 94.69 90 GLU A C 1
ATOM 674 O O . GLU A 1 90 ? 3.487 -1.337 -17.854 1.00 94.69 90 GLU A O 1
ATOM 679 N N . GLY A 1 91 ? 1.700 -0.036 -17.471 1.00 92.81 91 GLY A N 1
ATOM 680 C CA . GLY A 1 91 ? 1.280 0.044 -18.871 1.00 92.81 91 GLY A CA 1
ATOM 681 C C . GLY A 1 91 ? 2.354 0.641 -19.786 1.00 92.81 91 GLY A C 1
ATOM 682 O O . GLY A 1 91 ? 2.683 0.055 -20.819 1.00 92.81 91 GLY A O 1
ATOM 683 N N . VAL A 1 92 ? 2.965 1.762 -19.388 1.00 90.69 92 VAL A N 1
ATOM 684 C CA . VAL A 1 92 ? 4.049 2.404 -20.155 1.00 90.69 92 VAL A CA 1
ATOM 685 C C . VAL A 1 92 ? 5.257 1.476 -20.296 1.00 90.69 92 VAL A C 1
ATOM 687 O O . VAL A 1 92 ? 5.826 1.378 -21.383 1.00 90.69 92 VAL A O 1
ATOM 690 N N . ARG A 1 93 ? 5.636 0.759 -19.231 1.00 89.50 93 ARG A N 1
ATOM 691 C CA . ARG A 1 93 ? 6.738 -0.218 -19.264 1.00 89.50 93 ARG A CA 1
ATOM 692 C C . ARG A 1 93 ? 6.454 -1.365 -20.228 1.00 89.50 93 ARG A C 1
ATOM 694 O O . ARG A 1 93 ? 7.342 -1.721 -20.997 1.00 89.50 93 ARG A O 1
ATOM 701 N N . ASN A 1 94 ? 5.233 -1.895 -20.219 1.00 91.44 94 ASN A N 1
ATOM 702 C CA . ASN A 1 94 ? 4.824 -2.981 -21.111 1.00 91.44 94 ASN A CA 1
ATOM 703 C C . ASN 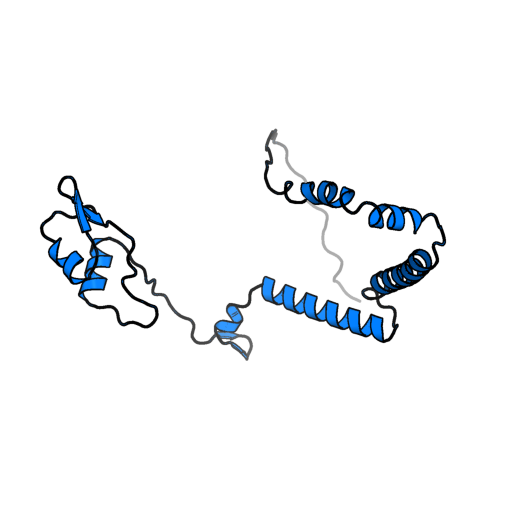A 1 94 ? 4.822 -2.541 -22.581 1.00 91.44 94 ASN A C 1
ATOM 705 O O . ASN A 1 94 ? 5.276 -3.273 -23.454 1.00 91.44 94 ASN A O 1
ATOM 709 N N . ILE A 1 95 ? 4.363 -1.323 -22.872 1.00 89.62 95 ILE A N 1
ATOM 710 C CA . ILE A 1 95 ? 4.425 -0.776 -24.233 1.00 89.62 95 ILE A CA 1
ATOM 711 C C . ILE A 1 95 ? 5.885 -0.565 -24.650 1.00 89.62 95 ILE A C 1
ATOM 713 O O . ILE A 1 95 ? 6.278 -0.950 -25.748 1.00 89.62 95 ILE A O 1
ATOM 717 N N . ALA A 1 96 ? 6.713 0.008 -23.772 1.00 87.50 96 ALA A N 1
ATOM 718 C CA . ALA A 1 96 ? 8.121 0.255 -24.063 1.00 87.50 96 ALA A CA 1
ATOM 719 C C . ALA A 1 96 ? 8.908 -1.041 -24.323 1.00 87.50 96 ALA A C 1
ATOM 721 O O . ALA A 1 96 ? 9.740 -1.059 -25.232 1.00 87.50 96 ALA A O 1
ATOM 722 N N . SER A 1 97 ? 8.641 -2.121 -23.575 1.00 87.31 97 SER A N 1
ATOM 723 C CA . SER A 1 97 ? 9.292 -3.421 -23.782 1.00 87.31 97 SER A CA 1
ATOM 724 C C . SER A 1 97 ? 8.892 -4.055 -25.114 1.00 87.31 97 SER A C 1
ATOM 726 O O . SER A 1 97 ? 9.770 -4.467 -25.871 1.00 87.31 97 SER A O 1
ATOM 728 N N . VAL A 1 98 ? 7.600 -4.043 -25.451 1.00 91.00 98 VAL A N 1
ATOM 729 C CA . VAL A 1 98 ? 7.095 -4.561 -26.732 1.00 91.00 98 VAL A CA 1
ATOM 730 C C . VAL A 1 98 ? 7.654 -3.760 -27.911 1.00 91.00 98 VAL A C 1
ATOM 732 O O . VAL A 1 98 ? 8.128 -4.339 -28.887 1.00 91.00 98 VAL A O 1
ATOM 735 N N . CYS A 1 99 ? 7.669 -2.425 -27.826 1.00 87.50 99 CYS A N 1
ATOM 736 C CA . CYS A 1 99 ? 8.253 -1.580 -28.871 1.00 87.50 99 CYS A CA 1
ATOM 737 C C . CYS A 1 99 ? 9.752 -1.849 -29.073 1.00 87.50 99 CYS A C 1
ATOM 739 O O . CYS A 1 99 ? 10.232 -1.803 -30.205 1.00 87.50 99 CYS A O 1
ATOM 741 N N . LEU A 1 100 ? 10.489 -2.132 -27.995 1.00 87.50 100 LEU A N 1
ATOM 742 C CA . LEU A 1 100 ? 11.911 -2.465 -28.061 1.00 87.50 100 LEU A CA 1
ATOM 743 C C . LEU A 1 100 ? 12.137 -3.819 -28.741 1.00 87.50 100 LEU A C 1
ATOM 745 O O . LEU A 1 100 ? 13.011 -3.923 -29.598 1.00 87.50 100 LEU A O 1
ATOM 749 N N . GLU A 1 101 ? 11.340 -4.831 -28.399 1.00 87.31 101 GLU A N 1
ATOM 750 C CA . GLU A 1 101 ? 11.454 -6.177 -28.971 1.00 87.31 101 GLU A CA 1
ATOM 751 C C . GLU A 1 101 ? 11.120 -6.207 -30.468 1.00 87.31 101 GLU A C 1
ATOM 753 O O . GLU A 1 101 ? 11.846 -6.812 -31.255 1.00 87.31 101 GLU A O 1
ATOM 758 N N . ILE A 1 102 ? 10.076 -5.482 -30.881 1.00 88.69 102 ILE A N 1
ATOM 759 C CA . ILE A 1 102 ? 9.681 -5.352 -32.294 1.00 88.69 102 ILE A CA 1
ATOM 760 C C . ILE A 1 102 ? 10.655 -4.441 -33.071 1.00 88.69 102 ILE A C 1
ATOM 762 O O . ILE A 1 102 ? 10.660 -4.428 -34.301 1.00 88.69 102 ILE A O 1
ATOM 766 N N . GLY A 1 103 ? 11.507 -3.679 -32.376 1.00 82.75 103 GLY A N 1
ATOM 767 C CA . GLY A 1 103 ? 12.436 -2.732 -32.995 1.00 82.75 103 GLY A CA 1
ATOM 768 C C . GLY A 1 103 ? 11.744 -1.495 -33.573 1.00 82.75 103 GLY A C 1
ATOM 769 O O . GLY A 1 103 ? 12.296 -0.837 -34.454 1.00 82.75 103 GLY A O 1
ATOM 770 N N . TYR A 1 104 ? 10.538 -1.173 -33.092 1.00 85.75 104 TYR A N 1
ATOM 771 C CA . TYR A 1 104 ? 9.785 -0.007 -33.538 1.00 85.75 104 TYR A CA 1
ATOM 772 C C . TYR A 1 104 ? 10.114 1.211 -32.653 1.00 85.75 104 TYR A C 1
ATOM 774 O O . TYR A 1 104 ? 9.843 1.188 -31.442 1.00 85.75 104 TYR A O 1
ATOM 782 N N . PRO A 1 105 ? 10.707 2.284 -33.213 1.00 84.44 105 PRO A N 1
ATOM 783 C CA . PRO A 1 105 ? 11.119 3.442 -32.432 1.00 84.44 105 PRO A CA 1
ATOM 784 C C . PRO A 1 105 ? 9.907 4.310 -32.068 1.00 84.44 105 PRO A C 1
ATOM 786 O O . PRO A 1 105 ? 9.330 5.000 -32.904 1.00 84.44 105 PRO A O 1
ATOM 789 N N . THR A 1 106 ? 9.544 4.303 -30.789 1.00 86.56 106 THR A N 1
ATOM 790 C CA . THR A 1 106 ? 8.586 5.220 -30.166 1.00 86.56 106 THR A CA 1
ATOM 791 C C . THR A 1 106 ? 9.323 6.123 -29.185 1.00 86.56 106 THR A C 1
ATOM 793 O O . THR A 1 106 ? 10.437 5.816 -28.760 1.00 86.56 106 THR A O 1
ATOM 796 N N . LEU A 1 107 ? 8.704 7.229 -28.770 1.00 83.25 107 LEU A N 1
ATOM 797 C CA . LEU A 1 107 ? 9.324 8.179 -27.836 1.00 83.25 107 LEU A CA 1
ATOM 798 C C . LEU A 1 107 ? 9.801 7.496 -26.536 1.00 83.25 107 LEU A C 1
ATOM 800 O O . LEU A 1 107 ? 10.849 7.847 -26.000 1.00 83.25 107 LEU A O 1
ATOM 804 N N . ALA A 1 108 ? 9.093 6.453 -26.088 1.00 80.56 108 ALA A N 1
ATOM 805 C CA . ALA A 1 108 ? 9.478 5.644 -24.934 1.00 80.56 108 ALA A CA 1
ATOM 806 C C . ALA A 1 108 ? 10.587 4.606 -25.230 1.00 80.56 108 ALA A C 1
ATOM 808 O O . ALA A 1 108 ? 11.389 4.301 -24.344 1.00 80.56 108 ALA A O 1
ATOM 809 N N . SER A 1 109 ? 10.670 4.051 -26.448 1.00 86.56 109 SER A N 1
ATOM 810 C CA . SER A 1 109 ? 11.623 2.974 -26.786 1.00 86.56 109 SER A CA 1
ATOM 811 C C . SER A 1 109 ? 12.969 3.467 -27.334 1.00 86.56 109 SER A C 1
ATOM 813 O O . SER A 1 109 ? 13.980 2.776 -27.177 1.00 86.56 109 SER A O 1
ATOM 815 N N . VAL A 1 110 ? 13.025 4.664 -27.927 1.00 86.44 110 VAL A N 1
ATOM 816 C CA . VAL A 1 110 ? 14.254 5.266 -28.481 1.00 86.44 110 VAL A CA 1
ATOM 817 C C . VAL A 1 110 ? 15.412 5.345 -27.470 1.00 86.44 110 VAL A C 1
ATOM 819 O O . VAL A 1 110 ? 16.488 4.832 -27.793 1.00 86.44 110 VAL A O 1
ATOM 822 N N . PRO A 1 111 ? 15.253 5.903 -26.247 1.00 84.56 111 PRO A N 1
ATOM 823 C CA . PRO A 1 111 ? 16.371 5.991 -25.301 1.00 84.56 111 PRO A CA 1
ATOM 824 C C . PRO A 1 111 ? 16.893 4.606 -24.895 1.00 84.56 111 PRO A C 1
ATOM 826 O O . PRO A 1 111 ? 18.102 4.379 -24.837 1.00 84.56 111 PRO A O 1
ATOM 829 N N . HIS A 1 112 ? 15.989 3.645 -24.698 1.00 87.31 112 HIS A N 1
ATOM 830 C CA . HIS A 1 112 ? 16.339 2.270 -24.348 1.00 87.31 112 HIS A CA 1
ATOM 831 C C . HIS A 1 112 ? 17.073 1.545 -25.487 1.00 87.31 112 HIS A C 1
ATOM 833 O O . HIS A 1 112 ? 18.013 0.791 -25.235 1.00 87.31 112 HIS A O 1
ATOM 839 N N . SER A 1 113 ? 16.697 1.809 -26.739 1.00 86.75 113 SER A N 1
ATOM 840 C CA . SER A 1 113 ? 17.318 1.204 -27.924 1.00 86.75 113 SER A CA 1
ATOM 841 C C . SER A 1 113 ? 18.770 1.656 -28.105 1.00 86.75 113 SER A C 1
ATOM 843 O O . SER A 1 113 ? 19.651 0.826 -28.337 1.00 86.75 113 SER A O 1
ATOM 845 N N . ILE A 1 114 ? 19.044 2.952 -27.918 1.00 87.38 114 ILE A N 1
ATOM 846 C CA . ILE A 1 114 ? 20.400 3.518 -28.014 1.00 87.38 114 ILE A CA 1
ATOM 847 C C . ILE A 1 114 ? 21.292 2.972 -26.889 1.00 87.38 114 ILE A C 1
ATOM 849 O O . ILE A 1 114 ? 22.407 2.517 -27.149 1.00 87.38 114 ILE A O 1
ATOM 853 N N . ILE A 1 115 ? 20.791 2.946 -25.649 1.00 86.88 115 ILE A N 1
ATOM 854 C CA . ILE A 1 115 ? 21.536 2.426 -24.493 1.00 86.88 115 ILE A CA 1
ATOM 855 C C . ILE A 1 115 ? 21.851 0.937 -24.662 1.00 86.88 115 ILE A C 1
ATOM 857 O O . ILE A 1 115 ? 22.966 0.505 -24.376 1.00 86.88 115 ILE A O 1
ATOM 861 N N . ASN A 1 116 ? 20.900 0.137 -25.144 1.00 87.56 116 ASN A N 1
ATOM 862 C CA . ASN A 1 116 ? 21.135 -1.287 -25.373 1.00 87.56 116 ASN A CA 1
ATOM 863 C C . ASN A 1 116 ? 22.132 -1.534 -26.511 1.00 87.56 116 ASN A C 1
ATOM 865 O O . ASN A 1 116 ? 22.979 -2.418 -26.387 1.00 87.56 116 ASN A O 1
ATOM 869 N N . GLY A 1 117 ? 22.086 -0.735 -27.581 1.00 85.88 117 GLY A N 1
ATOM 870 C CA . GLY A 1 117 ? 23.109 -0.754 -28.629 1.00 85.88 117 GLY A CA 1
ATOM 871 C C . GLY A 1 117 ? 24.501 -0.456 -28.069 1.00 85.88 117 GLY A C 1
ATOM 872 O O . GLY A 1 117 ? 25.439 -1.216 -28.302 1.00 85.88 117 GLY A O 1
ATOM 873 N N . TYR A 1 118 ? 24.613 0.582 -27.239 1.00 86.31 118 TYR A N 1
ATOM 874 C CA . TYR A 1 118 ? 25.859 0.938 -26.563 1.00 86.31 118 TYR A CA 1
ATOM 875 C C . TYR A 1 118 ? 26.369 -0.179 -25.637 1.00 86.31 118 TYR A C 1
ATOM 877 O O . TYR A 1 118 ? 27.540 -0.543 -25.708 1.00 86.31 118 TYR A O 1
ATOM 885 N N . LYS A 1 119 ? 25.490 -0.802 -24.837 1.00 86.31 119 LYS A N 1
ATOM 886 C CA . LYS A 1 119 ? 25.838 -1.955 -23.983 1.00 86.31 119 LYS A CA 1
ATOM 887 C C . LYS A 1 119 ? 26.378 -3.142 -24.783 1.00 86.31 119 LYS A C 1
ATOM 889 O O . LYS A 1 119 ? 27.317 -3.786 -24.331 1.00 86.31 119 LYS A O 1
ATOM 894 N N . ARG A 1 120 ? 25.817 -3.431 -25.963 1.00 86.56 120 ARG A N 1
ATOM 895 C CA . ARG A 1 120 ? 26.300 -4.520 -26.835 1.00 86.56 120 ARG A CA 1
ATOM 896 C C . ARG A 1 120 ? 27.707 -4.243 -27.367 1.00 86.56 120 ARG A C 1
ATOM 898 O O . ARG A 1 120 ? 28.547 -5.133 -27.329 1.00 86.56 120 ARG A O 1
ATOM 905 N N . VAL A 1 121 ? 27.979 -3.015 -27.812 1.00 84.94 121 VAL A N 1
ATOM 906 C CA . VAL A 1 121 ? 29.319 -2.612 -28.282 1.00 84.94 121 VAL A CA 1
ATOM 907 C C . VAL A 1 121 ? 30.332 -2.610 -27.134 1.00 84.94 121 VAL A C 1
ATOM 909 O O . VAL A 1 121 ? 31.452 -3.085 -27.304 1.00 84.94 121 VAL A O 1
ATOM 912 N N . LEU A 1 122 ? 29.930 -2.136 -25.951 1.00 83.00 122 LEU A N 1
ATOM 913 C CA . LEU A 1 122 ? 30.756 -2.208 -24.747 1.00 83.00 122 LEU A CA 1
ATOM 914 C C . LEU A 1 122 ? 31.091 -3.646 -24.358 1.00 83.00 122 LEU A C 1
ATOM 916 O O . LEU A 1 122 ? 32.245 -3.916 -24.051 1.00 83.00 122 LEU A O 1
ATOM 920 N N . ALA A 1 123 ? 30.119 -4.561 -24.387 1.00 82.75 123 ALA A N 1
ATOM 921 C CA . ALA A 1 123 ? 30.352 -5.964 -24.053 1.00 82.75 123 ALA A CA 1
ATOM 922 C C . ALA A 1 123 ? 31.440 -6.581 -24.946 1.00 82.75 123 ALA A C 1
ATOM 924 O O . ALA A 1 123 ? 32.377 -7.185 -24.432 1.00 82.75 123 ALA A O 1
ATOM 925 N N . VAL A 1 124 ? 31.376 -6.331 -26.260 1.00 83.94 124 VAL A N 1
ATOM 926 C CA . VAL A 1 124 ? 32.406 -6.783 -27.208 1.00 83.94 124 VAL A CA 1
ATOM 927 C C . VAL A 1 124 ? 33.764 -6.155 -26.891 1.00 83.94 124 VAL A C 1
ATOM 929 O O . VAL A 1 124 ? 34.763 -6.859 -26.833 1.00 83.94 124 VAL A O 1
ATOM 932 N N . ALA A 1 125 ? 33.823 -4.848 -26.637 1.00 81.94 125 ALA A N 1
ATOM 933 C CA . ALA A 1 125 ? 35.091 -4.170 -26.368 1.00 81.94 125 ALA A CA 1
ATOM 934 C C . ALA A 1 125 ? 35.739 -4.551 -25.028 1.00 81.94 125 ALA A C 1
ATOM 936 O O . ALA A 1 125 ? 36.963 -4.473 -24.900 1.00 81.94 125 ALA A O 1
ATOM 937 N N . VAL A 1 126 ? 34.937 -4.932 -24.029 1.00 79.31 126 VAL A N 1
ATOM 938 C CA . VAL A 1 126 ? 35.426 -5.496 -22.764 1.00 79.31 126 VAL A CA 1
ATOM 939 C C . VAL A 1 126 ? 36.000 -6.893 -22.990 1.00 79.31 126 VAL A C 1
ATOM 941 O O . VAL A 1 126 ? 37.075 -7.172 -22.483 1.00 79.31 126 VAL A O 1
ATOM 944 N N . GLU A 1 127 ? 35.342 -7.740 -23.781 1.00 81.81 127 GLU A N 1
ATOM 945 C CA . GLU A 1 127 ? 35.800 -9.111 -24.041 1.00 81.81 127 GLU A CA 1
ATOM 946 C C . GLU A 1 127 ? 37.027 -9.179 -24.967 1.00 81.81 127 GLU A C 1
ATOM 948 O O . GLU A 1 127 ? 37.881 -10.044 -24.803 1.00 81.81 127 GLU A O 1
ATOM 953 N N . THR A 1 128 ? 37.149 -8.258 -25.928 1.00 80.44 128 THR A N 1
ATOM 954 C CA . THR A 1 128 ? 38.274 -8.223 -26.879 1.00 80.44 128 THR A CA 1
ATOM 955 C C . THR A 1 128 ? 39.397 -7.263 -26.473 1.00 80.44 128 THR A C 1
ATOM 957 O O . THR A 1 128 ? 40.230 -6.929 -27.316 1.00 80.44 128 THR A O 1
ATOM 960 N N . ASP A 1 129 ? 39.380 -6.734 -25.243 1.00 72.94 129 ASP A N 1
ATOM 961 C CA . ASP A 1 129 ? 40.343 -5.753 -24.708 1.00 72.94 129 ASP A CA 1
ATOM 962 C C . ASP A 1 129 ? 40.571 -4.506 -25.589 1.00 72.94 129 ASP A C 1
ATOM 964 O O . ASP A 1 129 ? 41.541 -3.766 -25.434 1.00 72.94 129 ASP A O 1
ATOM 968 N N . TYR A 1 130 ? 39.627 -4.190 -26.478 1.00 74.19 130 TYR A N 1
ATOM 969 C CA . TYR A 1 130 ? 39.747 -3.065 -27.402 1.00 74.19 130 TYR A CA 1
ATOM 970 C C . TYR A 1 130 ? 39.452 -1.743 -26.683 1.00 74.19 130 TYR A C 1
ATOM 972 O O . TYR A 1 130 ? 38.407 -1.598 -26.043 1.00 74.19 130 TYR A O 1
ATOM 980 N N . SER A 1 131 ? 40.378 -0.786 -26.729 1.00 69.69 131 SER A N 1
ATOM 981 C CA . SER A 1 131 ? 40.244 0.505 -26.041 1.00 69.69 131 SER A CA 1
ATOM 982 C C . SER A 1 131 ? 39.521 1.522 -26.927 1.00 69.69 131 SER A C 1
ATOM 984 O O . SER A 1 131 ? 39.797 1.654 -28.121 1.00 69.69 131 SER A O 1
ATOM 986 N N . PHE A 1 132 ? 38.565 2.234 -26.332 1.00 76.75 132 PHE A N 1
ATOM 987 C CA . PHE A 1 132 ? 37.956 3.420 -26.927 1.00 76.75 132 PHE A CA 1
ATOM 988 C C . PHE A 1 132 ? 37.535 4.385 -25.814 1.00 76.75 132 PHE A C 1
ATOM 990 O O . PHE A 1 132 ? 37.130 3.922 -24.748 1.00 76.75 132 PHE A O 1
ATOM 997 N N . PRO A 1 133 ? 37.515 5.713 -26.046 1.00 75.06 133 PRO A N 1
ATOM 998 C CA . PRO A 1 133 ? 37.395 6.718 -24.975 1.00 75.06 133 PRO A CA 1
ATOM 999 C C . PRO A 1 133 ? 36.168 6.577 -24.056 1.00 75.06 133 PRO A C 1
ATOM 1001 O O . PRO A 1 133 ? 36.147 7.079 -22.934 1.00 75.06 133 PRO A O 1
ATOM 1004 N N . LEU A 1 134 ? 35.112 5.931 -24.551 1.00 70.06 134 LEU A N 1
ATOM 1005 C CA . LEU A 1 134 ? 33.866 5.672 -23.834 1.00 70.06 134 LEU A CA 1
ATOM 1006 C C . LEU A 1 134 ? 33.849 4.284 -23.145 1.00 70.06 134 LEU A C 1
ATOM 1008 O O . LEU A 1 134 ? 33.186 4.140 -22.120 1.00 70.06 134 LEU A O 1
ATOM 1012 N N . ALA A 1 135 ? 34.610 3.295 -23.633 1.00 69.56 135 ALA A N 1
ATOM 1013 C CA . ALA A 1 135 ? 34.837 2.019 -22.946 1.00 69.56 135 ALA A CA 1
ATOM 1014 C C . ALA A 1 135 ? 35.893 2.122 -21.861 1.00 69.56 135 ALA A C 1
ATOM 1016 O O . ALA A 1 135 ? 35.754 1.439 -20.857 1.00 69.56 135 ALA A O 1
ATOM 1017 N N . ASP A 1 136 ? 36.915 2.956 -22.038 1.00 68.12 136 ASP A N 1
ATOM 1018 C CA . ASP A 1 136 ? 38.026 3.056 -21.091 1.00 68.12 136 ASP A CA 1
ATOM 1019 C C . ASP A 1 136 ? 37.510 3.499 -19.715 1.00 68.12 136 ASP A C 1
ATOM 1021 O O . ASP A 1 136 ? 37.810 2.861 -18.713 1.00 68.12 136 ASP A O 1
ATOM 1025 N N . LYS A 1 137 ? 36.559 4.444 -19.685 1.00 70.75 137 LYS A N 1
ATOM 1026 C CA . LYS A 1 137 ? 35.828 4.822 -18.463 1.00 70.75 137 LYS A CA 1
ATOM 1027 C C . LYS A 1 137 ? 35.108 3.635 -17.820 1.00 70.75 137 LYS A C 1
ATOM 1029 O O . LYS A 1 137 ? 35.154 3.461 -16.614 1.00 70.75 137 LYS A O 1
ATOM 1034 N N . VAL A 1 138 ? 34.437 2.801 -18.615 1.00 68.44 138 VAL A N 1
ATOM 1035 C CA . VAL A 1 138 ? 33.703 1.630 -18.105 1.00 68.44 138 VAL A CA 1
ATOM 1036 C C . VAL A 1 138 ? 34.658 0.517 -17.659 1.00 68.44 138 VAL A C 1
ATOM 1038 O O . VAL A 1 138 ? 34.371 -0.161 -16.681 1.00 68.44 138 VAL A O 1
ATOM 1041 N N . LYS A 1 139 ? 35.807 0.353 -18.318 1.00 66.69 139 LYS A N 1
ATOM 1042 C CA . LYS A 1 139 ? 36.867 -0.587 -17.933 1.00 66.69 139 LYS A CA 1
ATOM 1043 C C . LYS A 1 139 ? 37.540 -0.168 -16.629 1.00 66.69 139 LYS A C 1
ATOM 1045 O O . LYS A 1 139 ? 37.736 -1.016 -15.769 1.00 66.69 139 LYS A O 1
ATOM 1050 N N . GLU A 1 140 ? 37.796 1.125 -16.442 1.00 69.88 140 GLU A N 1
ATOM 1051 C CA . GLU A 1 140 ? 38.247 1.700 -15.168 1.00 69.88 140 GLU A CA 1
ATOM 1052 C C . GLU A 1 140 ? 37.213 1.456 -14.054 1.00 69.88 140 GLU A C 1
ATOM 1054 O O . GLU A 1 140 ? 37.569 1.037 -12.955 1.00 69.88 140 GLU A O 1
ATOM 1059 N N . PHE A 1 141 ? 35.915 1.602 -14.349 1.00 65.12 141 PHE A N 1
ATOM 1060 C CA . PHE A 1 141 ? 34.841 1.314 -13.388 1.00 65.12 141 PHE A CA 1
ATOM 1061 C C . PHE A 1 141 ? 34.655 -0.175 -13.064 1.00 65.12 141 PHE A C 1
ATOM 1063 O O . PHE A 1 141 ? 34.184 -0.507 -11.978 1.00 65.12 141 PHE A O 1
ATOM 1070 N N . LEU A 1 142 ? 35.004 -1.077 -13.984 1.00 66.44 142 LEU A N 1
ATOM 1071 C CA . LEU A 1 142 ? 34.977 -2.523 -13.750 1.00 66.44 142 LEU A CA 1
ATOM 1072 C C . LEU A 1 142 ? 36.236 -3.018 -13.021 1.00 66.44 142 LEU A C 1
ATOM 1074 O O . LEU A 1 142 ? 36.150 -3.993 -12.278 1.00 66.44 142 LEU A O 1
ATOM 1078 N N . ALA A 1 143 ? 37.378 -2.351 -13.213 1.00 72.38 143 ALA A N 1
ATOM 1079 C CA . ALA A 1 143 ? 38.626 -2.654 -12.519 1.00 72.38 143 ALA A CA 1
ATOM 1080 C C . ALA A 1 143 ? 38.590 -2.231 -11.038 1.00 72.38 143 ALA A C 1
ATOM 1082 O O . ALA A 1 143 ? 39.079 -2.979 -10.195 1.00 72.38 143 ALA A O 1
ATOM 1083 N N . ASP A 1 144 ? 37.942 -1.103 -10.715 1.00 63.56 144 ASP A N 1
ATOM 1084 C CA . ASP A 1 144 ? 37.806 -0.586 -9.345 1.00 63.56 144 ASP A CA 1
ATOM 1085 C C . ASP A 1 144 ? 36.330 -0.419 -8.909 1.00 63.56 144 ASP A C 1
ATOM 1087 O O . ASP A 1 144 ? 35.784 0.690 -8.880 1.00 63.56 144 ASP A O 1
ATOM 1091 N N . PRO A 1 145 ? 35.655 -1.504 -8.481 1.00 59.88 145 PRO A N 1
ATOM 1092 C CA . PRO A 1 145 ? 34.250 -1.466 -8.055 1.00 59.88 145 PRO A CA 1
ATOM 1093 C C . PRO A 1 145 ? 34.002 -0.713 -6.729 1.00 59.88 145 PRO A C 1
ATOM 1095 O O . PRO A 1 145 ? 32.854 -0.459 -6.360 1.00 59.88 145 PRO A O 1
ATOM 1098 N N . SER A 1 146 ? 35.051 -0.337 -5.990 1.00 60.97 146 SER A N 1
ATOM 1099 C CA . SER A 1 146 ? 34.962 0.372 -4.702 1.00 60.97 146 SER A CA 1
ATOM 1100 C C . SER A 1 146 ? 34.788 1.892 -4.838 1.00 60.97 146 SER A C 1
ATOM 1102 O O . SER A 1 146 ? 34.272 2.530 -3.918 1.00 60.97 146 SER A O 1
ATOM 1104 N N . ALA A 1 147 ? 35.129 2.480 -5.990 1.00 57.41 147 ALA A N 1
ATOM 1105 C CA . ALA A 1 147 ? 35.014 3.922 -6.224 1.00 57.41 147 ALA A CA 1
ATOM 1106 C C . ALA A 1 147 ? 33.549 4.415 -6.288 1.00 57.41 147 ALA A C 1
ATOM 1108 O O . ALA A 1 147 ? 33.277 5.583 -6.011 1.00 57.41 147 ALA A O 1
ATOM 1109 N N . PHE A 1 148 ? 32.585 3.526 -6.567 1.00 53.19 148 PHE A N 1
ATOM 1110 C CA . PHE A 1 148 ? 31.152 3.860 -6.588 1.00 53.19 148 PHE A CA 1
ATOM 1111 C C . PHE A 1 148 ? 30.391 3.545 -5.300 1.00 53.19 148 PHE A C 1
ATOM 1113 O O . PHE A 1 148 ? 29.363 4.171 -5.065 1.00 53.19 148 PHE A O 1
ATOM 1120 N N . ALA A 1 149 ? 30.883 2.669 -4.418 1.00 48.50 149 ALA A N 1
ATOM 1121 C CA . ALA A 1 149 ? 30.285 2.526 -3.085 1.00 48.50 149 ALA A CA 1
ATOM 1122 C C . ALA A 1 149 ? 30.440 3.826 -2.268 1.00 48.50 149 ALA A C 1
ATOM 1124 O O . ALA A 1 149 ? 29.539 4.210 -1.526 1.00 48.50 149 ALA A O 1
ATOM 1125 N N . ALA A 1 150 ? 31.544 4.550 -2.479 1.00 48.84 150 ALA A N 1
ATOM 1126 C CA . ALA A 1 150 ? 31.773 5.869 -1.896 1.00 48.84 150 ALA A CA 1
ATOM 1127 C C . ALA A 1 150 ? 30.984 6.993 -2.603 1.00 48.84 150 ALA A C 1
ATOM 1129 O O . ALA A 1 150 ? 30.550 7.934 -1.944 1.00 48.84 150 ALA A O 1
ATOM 1130 N N . ALA A 1 151 ? 30.751 6.893 -3.919 1.00 49.75 151 ALA A N 1
ATOM 1131 C CA . ALA A 1 151 ? 30.022 7.911 -4.688 1.00 49.75 151 ALA A CA 1
ATOM 1132 C C . ALA A 1 151 ? 28.489 7.733 -4.699 1.00 49.75 151 ALA A C 1
ATOM 1134 O O . ALA A 1 151 ? 27.775 8.691 -4.979 1.00 49.75 151 ALA A O 1
ATOM 1135 N N . ALA A 1 152 ? 27.965 6.544 -4.379 1.00 43.53 152 ALA A N 1
ATOM 1136 C CA . ALA A 1 152 ? 26.528 6.291 -4.216 1.00 43.53 152 ALA A CA 1
ATOM 1137 C C . ALA A 1 152 ? 26.022 6.568 -2.784 1.00 43.53 152 ALA A C 1
ATOM 1139 O O . ALA A 1 152 ? 24.818 6.704 -2.569 1.00 43.53 152 ALA A O 1
ATOM 1140 N N . ALA A 1 153 ? 26.924 6.711 -1.807 1.00 37.94 153 ALA A N 1
ATOM 1141 C CA . ALA A 1 153 ? 26.582 7.009 -0.419 1.00 37.94 153 ALA A CA 1
ATOM 1142 C C . ALA A 1 153 ? 26.044 8.435 -0.120 1.00 37.94 153 ALA A C 1
ATOM 1144 O O . ALA A 1 153 ? 25.345 8.561 0.885 1.00 37.94 153 ALA A O 1
ATOM 1145 N N . PRO A 1 154 ? 26.266 9.513 -0.910 1.00 39.91 154 PRO A N 1
ATOM 1146 C CA . PRO A 1 154 ? 25.727 10.821 -0.545 1.00 39.91 154 PRO A CA 1
ATOM 1147 C C . PRO A 1 154 ? 24.288 11.052 -1.030 1.00 39.91 154 PRO A C 1
ATOM 1149 O O . PRO A 1 154 ? 23.667 12.013 -0.589 1.00 39.91 154 PRO A O 1
ATOM 1152 N N . VAL A 1 155 ? 23.702 10.190 -1.874 1.00 36.97 155 VAL A N 1
ATOM 1153 C CA . VAL A 1 155 ? 22.316 10.412 -2.345 1.00 36.97 155 VAL A CA 1
ATOM 1154 C C . VAL A 1 155 ? 21.270 9.971 -1.307 1.00 36.97 155 VAL A C 1
ATOM 1156 O O . VAL A 1 155 ? 20.141 10.442 -1.340 1.00 36.97 155 VAL A O 1
ATOM 1159 N N . ALA A 1 156 ? 21.647 9.157 -0.314 1.00 33.88 156 ALA A N 1
ATOM 1160 C CA . ALA A 1 156 ? 20.762 8.779 0.794 1.00 33.88 156 ALA A CA 1
ATOM 1161 C C . ALA A 1 156 ? 20.792 9.759 1.991 1.00 33.88 156 ALA A C 1
ATOM 1163 O O . ALA A 1 156 ? 20.076 9.545 2.965 1.00 33.88 156 ALA A O 1
ATOM 1164 N N . ALA A 1 157 ? 21.599 10.828 1.942 1.00 33.75 157 ALA A N 1
ATOM 1165 C CA . ALA A 1 157 ? 21.753 11.789 3.044 1.00 33.75 157 ALA A CA 1
ATOM 1166 C C . ALA A 1 157 ? 21.248 13.212 2.722 1.00 33.75 157 ALA A C 1
ATOM 1168 O O . ALA A 1 157 ? 21.496 14.133 3.496 1.00 33.75 157 ALA A O 1
ATOM 1169 N N . ALA A 1 158 ? 20.535 13.410 1.606 1.00 33.53 158 ALA A N 1
ATOM 1170 C CA . ALA A 1 158 ? 20.054 14.730 1.179 1.00 33.53 158 ALA A CA 1
ATOM 1171 C C . ALA A 1 158 ? 18.555 15.000 1.441 1.00 33.53 158 ALA A C 1
ATOM 1173 O O . ALA A 1 158 ? 18.067 16.054 1.047 1.00 33.53 158 ALA A O 1
ATOM 1174 N N . GLU A 1 159 ? 17.822 14.114 2.131 1.00 33.22 159 GLU A N 1
ATOM 1175 C CA . GLU A 1 159 ? 16.400 14.348 2.470 1.00 33.22 159 GLU A CA 1
ATOM 1176 C C . GLU A 1 159 ? 16.137 14.860 3.897 1.00 33.22 159 GLU A C 1
ATOM 1178 O O . GLU A 1 159 ? 14.988 15.074 4.276 1.00 33.22 159 GLU A O 1
ATOM 1183 N N . THR A 1 160 ? 17.162 15.165 4.695 1.00 34.66 160 THR A N 1
ATOM 1184 C CA . THR A 1 160 ? 16.946 15.764 6.024 1.00 34.66 160 THR A CA 1
ATOM 1185 C C . THR A 1 160 ? 17.935 16.884 6.324 1.00 34.66 160 THR A C 1
ATOM 1187 O O . THR A 1 160 ? 18.979 16.625 6.914 1.00 34.66 160 THR A O 1
ATOM 1190 N N . ALA A 1 161 ? 17.594 18.124 5.946 1.00 26.52 161 ALA A N 1
ATOM 1191 C CA . ALA A 1 161 ? 17.704 19.314 6.807 1.00 26.52 161 ALA A CA 1
ATOM 1192 C C . ALA A 1 161 ? 17.381 20.630 6.061 1.00 26.52 161 ALA A C 1
ATOM 1194 O O . ALA A 1 161 ? 18.144 21.094 5.223 1.00 26.52 161 ALA A O 1
ATOM 1195 N N . ALA A 1 162 ? 16.299 21.262 6.522 1.00 26.48 162 ALA A N 1
ATOM 1196 C CA . ALA A 1 162 ? 16.157 22.702 6.756 1.00 26.48 162 ALA A CA 1
ATOM 1197 C C . ALA A 1 162 ? 16.044 23.678 5.564 1.00 26.48 162 ALA A C 1
ATOM 1199 O O . ALA A 1 162 ? 17.021 24.185 5.019 1.00 26.48 162 ALA A O 1
ATOM 1200 N N . ALA A 1 163 ? 14.798 24.105 5.335 1.00 35.19 163 ALA A N 1
ATOM 1201 C CA . ALA A 1 163 ? 14.477 25.498 5.031 1.00 35.19 163 ALA A CA 1
ATOM 1202 C C . ALA A 1 163 ? 14.999 26.454 6.129 1.00 35.19 163 ALA A C 1
ATOM 1204 O O . ALA A 1 163 ? 15.058 26.073 7.303 1.00 35.19 163 ALA A O 1
ATOM 1205 N N . PRO A 1 164 ? 15.249 27.728 5.782 1.00 34.94 164 PRO A N 1
ATOM 1206 C CA . PRO A 1 164 ? 14.733 28.802 6.622 1.00 34.94 164 PRO A CA 1
ATOM 1207 C C . PRO A 1 164 ? 14.007 29.896 5.829 1.00 34.94 164 PRO A C 1
ATOM 1209 O O . PRO A 1 164 ? 14.250 30.145 4.650 1.00 34.94 164 PRO A O 1
ATOM 1212 N N . ALA A 1 165 ? 13.082 30.525 6.546 1.00 29.12 165 ALA A N 1
ATOM 1213 C CA . ALA A 1 165 ? 12.121 31.515 6.106 1.00 29.12 165 ALA A CA 1
ATOM 1214 C C . ALA A 1 165 ? 12.588 32.972 6.318 1.00 29.12 165 ALA A C 1
ATOM 1216 O O . ALA A 1 165 ? 13.442 33.246 7.158 1.00 29.12 165 ALA A O 1
ATOM 1217 N N . ALA A 1 166 ? 11.869 33.868 5.631 1.00 30.17 166 ALA A N 1
ATOM 1218 C CA . ALA A 1 166 ? 11.441 35.212 6.040 1.00 30.17 166 ALA A CA 1
ATOM 1219 C C . ALA A 1 166 ? 12.438 36.395 6.055 1.00 30.17 166 ALA A C 1
ATOM 1221 O O . ALA A 1 166 ? 13.324 36.498 6.902 1.00 30.17 166 ALA A O 1
ATOM 1222 N N . LYS A 1 167 ? 12.118 37.396 5.219 1.00 26.08 167 LYS A N 1
ATOM 1223 C CA . LYS A 1 167 ? 11.933 38.796 5.643 1.00 26.08 167 LYS A CA 1
ATOM 1224 C C . LYS A 1 167 ? 10.945 39.512 4.708 1.00 26.08 167 LYS A C 1
ATOM 1226 O O . LYS A 1 167 ? 11.187 39.608 3.509 1.00 26.08 167 LYS A O 1
ATOM 1231 N N . GLU A 1 168 ? 9.831 39.948 5.294 1.00 28.72 168 GLU A N 1
ATOM 1232 C CA . GLU A 1 168 ? 8.821 40.869 4.759 1.00 28.72 168 GLU A CA 1
ATOM 1233 C C . GLU A 1 168 ? 9.386 42.281 4.550 1.00 28.72 168 GLU A C 1
ATOM 1235 O O . GLU A 1 168 ? 10.224 42.721 5.333 1.00 28.72 168 GLU A O 1
ATOM 1240 N N . GLU A 1 169 ? 8.821 43.022 3.592 1.00 28.03 169 GLU A N 1
ATOM 1241 C CA . GLU A 1 169 ? 8.409 44.416 3.806 1.00 28.03 169 GLU A CA 1
ATOM 1242 C C . GLU A 1 169 ? 7.192 44.722 2.911 1.00 28.03 169 GLU A C 1
ATOM 1244 O O . GLU A 1 169 ? 7.270 44.721 1.684 1.00 28.03 169 GLU A O 1
ATOM 1249 N N . VAL A 1 170 ? 6.045 44.927 3.565 1.00 33.56 170 VAL A N 1
ATOM 1250 C CA . VAL A 1 170 ? 4.793 45.453 3.011 1.00 33.56 170 VAL A CA 1
ATOM 1251 C C . VAL A 1 170 ? 4.860 46.979 3.048 1.00 33.56 170 VAL A C 1
ATOM 1253 O O . VAL A 1 170 ? 5.235 47.556 4.070 1.00 33.56 170 VAL A O 1
ATOM 1256 N N . LYS A 1 171 ? 4.429 47.635 1.968 1.00 28.58 171 LYS A N 1
ATOM 1257 C CA . LYS A 1 171 ? 3.955 49.022 1.997 1.00 28.58 171 LYS A CA 1
ATOM 1258 C C . LYS A 1 171 ? 2.785 49.181 1.019 1.00 28.58 171 LYS A C 1
ATOM 1260 O O . LYS A 1 171 ? 2.967 49.010 -0.183 1.00 28.58 171 LYS A O 1
ATOM 1265 N N . GLU A 1 172 ? 1.607 49.462 1.576 1.00 25.73 172 GLU A N 1
ATOM 1266 C CA . GLU A 1 172 ? 0.452 50.119 0.931 1.00 25.73 172 GLU A CA 1
ATOM 1267 C C . GLU A 1 172 ? 0.926 51.442 0.267 1.00 25.73 172 GLU A C 1
ATOM 1269 O O . GLU A 1 172 ? 1.949 51.990 0.684 1.00 25.73 172 GLU A O 1
ATOM 1274 N N . GLU A 1 173 ? 0.335 52.007 -0.794 1.00 24.00 173 GLU A N 1
ATOM 1275 C CA . GLU A 1 173 ? -1.063 52.449 -0.975 1.00 24.00 173 GLU A CA 1
ATOM 1276 C C . GLU A 1 173 ? -1.238 53.072 -2.402 1.00 24.00 173 GLU A C 1
ATOM 1278 O O . GLU A 1 173 ? -0.235 53.374 -3.055 1.00 24.00 173 GLU A O 1
ATOM 1283 N N . SER A 1 174 ? -2.491 53.357 -2.812 1.00 27.17 174 SER A N 1
ATOM 1284 C CA . SER A 1 174 ? -3.038 54.070 -4.012 1.00 27.17 174 SER A CA 1
ATOM 1285 C C . SER A 1 174 ? -3.437 53.191 -5.220 1.00 27.17 174 SER A C 1
ATOM 1287 O O . SER A 1 174 ? -2.588 52.596 -5.871 1.00 27.17 174 SER A O 1
ATOM 1289 N N . GLU A 1 175 ? -4.716 52.827 -5.407 1.00 25.66 175 GLU A N 1
ATOM 1290 C CA . GLU A 1 175 ? -5.915 53.572 -5.887 1.00 25.66 175 GLU A CA 1
ATOM 1291 C C . GLU A 1 175 ? -5.977 53.845 -7.414 1.00 25.66 175 GLU A C 1
ATOM 1293 O O . GLU A 1 175 ? -5.167 54.582 -7.961 1.00 25.66 175 GLU A O 1
ATOM 1298 N N . GLU A 1 176 ? -7.025 53.266 -8.029 1.00 24.64 176 GLU A N 1
ATOM 1299 C CA . GLU A 1 176 ? -7.916 53.819 -9.077 1.00 24.64 176 GLU A CA 1
ATOM 1300 C C . GLU A 1 176 ? -7.465 53.939 -10.562 1.00 24.64 176 GLU A C 1
ATOM 1302 O O . GLU A 1 176 ? -6.640 54.768 -10.941 1.00 24.64 176 GLU A O 1
ATOM 1307 N N . SER A 1 177 ? -8.079 53.107 -11.424 1.00 29.53 177 SER A N 1
ATOM 1308 C CA . SER A 1 177 ? -8.520 53.324 -12.835 1.00 29.53 177 SER A CA 1
ATOM 1309 C C . SER A 1 177 ? -8.772 51.939 -13.465 1.00 29.53 177 SER A C 1
ATOM 1311 O O . SER A 1 177 ? -7.838 51.182 -13.711 1.00 29.53 177 SER A O 1
ATOM 1313 N N . ASP A 1 178 ? -9.977 51.376 -13.410 1.00 30.75 178 ASP A N 1
ATOM 1314 C CA . ASP A 1 178 ? -11.184 51.637 -14.218 1.00 30.75 178 ASP A CA 1
ATOM 1315 C C . ASP A 1 178 ? -11.002 51.498 -15.745 1.00 30.75 178 ASP A C 1
ATOM 1317 O O . ASP A 1 178 ? -10.139 52.140 -16.338 1.00 30.75 178 ASP A O 1
ATOM 1321 N N . ASP A 1 179 ? -11.856 50.636 -16.313 1.00 41.81 179 ASP A N 1
ATOM 1322 C CA . ASP A 1 179 ? -12.287 50.504 -17.714 1.00 41.81 179 ASP A CA 1
ATOM 1323 C C . ASP A 1 179 ? -11.239 50.430 -18.848 1.00 41.81 179 ASP A C 1
ATOM 1325 O O . ASP A 1 179 ? -10.665 51.444 -19.222 1.00 41.81 179 ASP A O 1
ATOM 1329 N N . ASP A 1 180 ? -11.078 49.244 -19.475 1.00 44.81 180 ASP A N 1
ATOM 1330 C CA . ASP A 1 180 ? -11.181 49.047 -20.951 1.00 44.81 180 ASP A CA 1
ATOM 1331 C C . ASP A 1 180 ? -10.715 47.647 -21.431 1.00 44.81 180 ASP A C 1
ATOM 1333 O O . ASP A 1 180 ? -9.759 47.504 -22.193 1.00 44.81 180 ASP A O 1
ATOM 1337 N N . ILE A 1 181 ? -11.385 46.566 -21.007 1.00 44.66 181 ILE A N 1
ATOM 1338 C CA . ILE A 1 181 ? -11.329 45.290 -21.756 1.00 44.66 181 ILE A CA 1
ATOM 1339 C C . ILE A 1 181 ? -12.754 44.749 -21.911 1.00 44.66 181 ILE A C 1
ATOM 1341 O O . ILE A 1 181 ? -13.121 43.673 -21.435 1.00 44.66 181 ILE A O 1
ATOM 1345 N N . GLY A 1 182 ? -13.590 45.573 -22.545 1.00 44.62 182 GLY A N 1
ATOM 1346 C CA . GLY A 1 182 ? -14.936 45.228 -22.973 1.00 44.62 182 GLY A CA 1
ATOM 1347 C C . GLY A 1 182 ? -14.936 44.400 -24.263 1.00 44.62 182 GLY A C 1
ATOM 1348 O O . GLY A 1 182 ? -14.401 44.810 -25.284 1.00 44.62 182 GLY A O 1
ATOM 1349 N N . PHE A 1 183 ? -15.587 43.239 -24.188 1.00 46.22 183 PHE A N 1
ATOM 1350 C CA . PHE A 1 183 ? -16.654 42.825 -25.109 1.00 46.22 183 PHE A CA 1
ATOM 1351 C C . PHE A 1 183 ? -16.401 42.951 -26.630 1.00 46.22 183 PHE A C 1
ATOM 1353 O O . PHE A 1 183 ? -16.563 44.020 -27.211 1.00 46.22 183 PHE A O 1
ATOM 1360 N N . GLY A 1 184 ? -16.153 41.823 -27.314 1.00 58.28 184 GLY A N 1
ATOM 1361 C CA . GLY A 1 184 ? -16.225 41.816 -28.784 1.00 58.28 184 GLY A CA 1
ATOM 1362 C C . GLY A 1 184 ? -15.784 40.563 -29.546 1.00 58.28 184 GLY A C 1
ATOM 1363 O O . GLY A 1 184 ? -15.293 40.714 -30.658 1.00 58.28 184 GLY A O 1
ATOM 1364 N N . LEU A 1 185 ? -15.916 39.342 -29.004 1.00 57.28 185 LEU A N 1
ATOM 1365 C CA . LEU A 1 185 ? -15.568 38.119 -29.763 1.00 57.28 185 LEU A CA 1
ATOM 1366 C C . LEU A 1 185 ? -16.681 37.061 -29.851 1.00 57.28 185 LEU A C 1
ATOM 1368 O O . LEU A 1 185 ? -16.411 35.899 -30.140 1.00 57.28 185 LEU A O 1
ATOM 1372 N N . PHE A 1 186 ? -17.925 37.472 -29.614 1.00 54.31 186 PHE A N 1
ATOM 1373 C CA . PHE A 1 186 ? -19.131 36.715 -29.949 1.00 54.31 186 PHE A CA 1
ATOM 1374 C C . PHE A 1 186 ? -20.206 37.714 -30.396 1.00 54.31 186 PHE A C 1
ATOM 1376 O O . PHE A 1 186 ? -21.007 38.151 -29.580 1.00 54.31 186 PHE A O 1
ATOM 1383 N N . ASP A 1 187 ? -20.175 38.113 -31.669 1.00 50.50 187 ASP A N 1
ATOM 1384 C CA . ASP A 1 187 ? -21.336 38.650 -32.394 1.00 50.50 187 ASP A CA 1
ATOM 1385 C C . ASP A 1 187 ? -21.126 38.393 -33.902 1.00 50.50 187 ASP A C 1
ATOM 1387 O O . ASP A 1 187 ? -19.994 38.445 -34.386 1.00 50.50 187 ASP A O 1
ATOM 1391 N N . GLY A 1 188 ? -22.179 37.949 -34.590 1.00 43.09 188 GLY A N 1
ATOM 1392 C CA . GLY A 1 188 ? -22.095 37.075 -35.766 1.00 43.09 188 GLY A CA 1
ATOM 1393 C C . GLY A 1 188 ? -21.910 37.722 -37.142 1.00 43.09 188 GLY A C 1
ATOM 1394 O O . GLY A 1 188 ? -22.341 38.847 -37.372 1.00 43.09 188 GLY A O 1
ATOM 1395 N N . ASP A 1 189 ? -21.321 36.934 -38.050 1.00 36.72 189 ASP A N 1
ATOM 1396 C CA . ASP A 1 189 ? -21.791 36.609 -39.414 1.00 36.72 189 ASP A CA 1
ATOM 1397 C C . ASP A 1 189 ? -21.036 35.357 -39.911 1.00 36.72 189 ASP A C 1
ATOM 1399 O O . ASP A 1 189 ? -19.792 35.312 -39.746 1.00 36.72 189 ASP A O 1
#

Secondary structure (DSSP, 8-state):
----GGGHHHHHHTT--EEEETTEEEE-S------TTPPPPHHHHHHHHHTT------------EEETTEEE-HHHHT--HHHHHHHHHHHHHHHHHHHHHHT---TTTHHHHHHHHHHHHHHHHHHTT---HHHHHHHHHHH-TTHHHHHHTTGGGSSS------------------------S----

Foldseek 3Di:
DQDFPPCVVLCVVQVFDWDQDPRDIDGPDDDDSDDPPDDDDPSNVVVCVVVVHDPDDDDDDDQWDDDPNDIDGVVVVVDDPVNVVVVVVVVLVVVLVVCCVVVNDDPSNVVVNVVVVVVVVLVVCVVVVPDDPVNVVVVVCVVDVPVVVVVVVVVVVPPDDDDDDDDDDDDDDDDDDDDDPDDDDDDDD

pLDDT: mean 73.86, std 21.1, range [24.0, 94.69]

Radius of gyration: 34.53 Å; chains: 1; bounding box: 67×66×85 Å

Organism: Epinephelus coioides (NCBI:txid94232)